Protein AF-A0A670HQX4-F1 (afdb_monomer)

Foldseek 3Di:
DDDPQDQAAEDPVVLVVLLCVVVDPDQAKKKWKWDQDPVRSYIDTDDIGTRDDPVNVVVPDDQQAKIWMWIFHWDQDPVRDTDTQIEIEIDDHPNYDLSRVSNCVSNVVVVCVSSVRVDHPYPPDPPDVCDQLVVVQVVVFVVLVVVLVVLVVVLVVCVVVVVVVLNVLSVVVNVVSVVQLVPAPDDPDRGRDDSVQCSPPVSVVVVVVVVVVVVVSVVVSVVVVVVVVVVVVVVD

pLDDT: mean 83.55, std 12.71, range [32.81, 95.88]

Structure (mmCIF, N/CA/C/O backbone):
data_AF-A0A670HQX4-F1
#
_entry.id   AF-A0A670HQX4-F1
#
loop_
_atom_site.group_PDB
_atom_site.id
_atom_site.type_symbol
_atom_site.label_atom_id
_atom_site.label_alt_id
_atom_site.label_comp_id
_atom_site.label_asym_id
_atom_site.label_entity_id
_atom_site.label_seq_id
_atom_site.pdbx_PDB_ins_code
_atom_site.Cartn_x
_atom_site.Cartn_y
_atom_site.Cartn_z
_atom_site.occupancy
_atom_site.B_iso_or_equiv
_atom_site.auth_seq_id
_atom_site.auth_comp_id
_atom_site.auth_asym_id
_atom_site.auth_atom_id
_atom_site.pdbx_PDB_model_num
ATOM 1 N N . MET A 1 1 ? 16.088 9.713 13.471 1.00 32.81 1 MET A N 1
ATOM 2 C CA . MET A 1 1 ? 16.025 8.329 13.974 1.00 32.81 1 MET A CA 1
ATOM 3 C C . MET A 1 1 ? 14.741 7.741 13.430 1.00 32.81 1 MET A C 1
ATOM 5 O O . MET A 1 1 ? 13.694 8.302 13.706 1.00 32.81 1 MET A O 1
ATOM 9 N N . SER A 1 2 ? 14.833 6.751 12.547 1.00 34.59 2 SER A N 1
ATOM 10 C CA . SER A 1 2 ? 13.678 6.056 11.975 1.00 34.59 2 SER A CA 1
ATOM 11 C C . SER A 1 2 ? 13.110 5.118 13.038 1.00 34.59 2 SER A C 1
ATOM 13 O O . SER A 1 2 ? 13.716 4.081 13.310 1.00 34.59 2 SER A O 1
ATOM 15 N N . GLU A 1 3 ? 12.008 5.508 13.680 1.00 46.81 3 GLU A N 1
ATOM 16 C CA . GLU A 1 3 ? 11.231 4.598 14.522 1.00 46.81 3 GLU A CA 1
ATOM 17 C C . GLU A 1 3 ? 10.805 3.412 13.650 1.00 46.81 3 GLU A C 1
ATOM 19 O O . GLU A 1 3 ? 10.132 3.570 12.631 1.00 46.81 3 GLU A O 1
ATOM 24 N N . SER A 1 4 ? 11.291 2.218 13.991 1.00 49.44 4 SER A N 1
ATOM 25 C CA . SER A 1 4 ? 10.875 0.982 13.339 1.00 49.44 4 SER A CA 1
ATOM 26 C C . SER A 1 4 ? 9.361 0.853 13.447 1.00 49.44 4 SER A C 1
ATOM 28 O O . SER A 1 4 ? 8.813 1.053 14.528 1.00 49.44 4 SER A O 1
ATOM 30 N N . LEU A 1 5 ? 8.695 0.491 12.353 1.00 58.06 5 LEU A N 1
ATOM 31 C CA . LEU A 1 5 ? 7.262 0.212 12.336 1.00 58.06 5 LEU A CA 1
ATOM 32 C C . LEU A 1 5 ? 6.932 -0.914 13.312 1.00 58.06 5 LEU A C 1
ATOM 34 O O . LEU A 1 5 ? 7.127 -2.089 13.002 1.00 58.06 5 LEU A O 1
ATOM 38 N N . VAL A 1 6 ? 6.442 -0.557 14.495 1.00 66.50 6 VAL A N 1
ATOM 39 C CA . VAL A 1 6 ? 6.000 -1.538 15.479 1.00 66.50 6 VAL A CA 1
ATOM 40 C C . VAL A 1 6 ? 4.520 -1.802 15.250 1.00 66.50 6 VAL A C 1
ATOM 42 O O . VAL A 1 6 ? 3.687 -0.902 15.338 1.00 66.50 6 VAL A O 1
ATOM 45 N N . VAL A 1 7 ? 4.202 -3.051 14.920 1.00 75.88 7 VAL A N 1
ATOM 46 C CA . VAL A 1 7 ? 2.826 -3.550 14.942 1.00 75.88 7 VAL A CA 1
ATOM 47 C C . VAL A 1 7 ? 2.389 -3.599 16.401 1.00 75.88 7 VAL A C 1
ATOM 49 O O . VAL A 1 7 ? 2.970 -4.342 17.190 1.00 75.88 7 VAL A O 1
ATOM 52 N N . CYS A 1 8 ? 1.378 -2.814 16.758 1.00 83.00 8 CYS A N 1
ATOM 53 C CA . CYS A 1 8 ? 0.907 -2.707 18.132 1.00 83.00 8 CYS A CA 1
ATOM 54 C C . CYS A 1 8 ? 0.087 -3.933 18.542 1.00 83.00 8 CYS A C 1
ATOM 56 O O . CYS A 1 8 ? -0.656 -4.506 17.740 1.00 83.00 8 CYS A O 1
ATOM 58 N N . ASP A 1 9 ? 0.218 -4.338 19.802 1.00 86.62 9 ASP A N 1
ATOM 59 C CA . ASP A 1 9 ? -0.640 -5.352 20.414 1.00 86.62 9 ASP A CA 1
ATOM 60 C C . ASP A 1 9 ? -2.011 -4.766 20.783 1.00 86.62 9 ASP A C 1
ATOM 62 O O . ASP A 1 9 ? -2.193 -3.552 20.825 1.00 86.62 9 ASP A O 1
ATOM 66 N N . VAL A 1 10 ? -3.009 -5.619 21.009 1.00 89.38 10 VAL A N 1
ATOM 67 C CA . VAL A 1 10 ? -4.346 -5.179 21.441 1.00 89.38 10 VAL A CA 1
ATOM 68 C C . VAL A 1 10 ? -4.424 -5.332 22.952 1.00 89.38 10 VAL A C 1
ATOM 70 O O . VAL A 1 10 ? -4.092 -6.398 23.466 1.00 89.38 10 VAL A O 1
ATOM 73 N N . ALA A 1 11 ? -4.848 -4.288 23.663 1.00 92.31 11 ALA A N 1
ATOM 74 C CA . ALA A 1 11 ? -4.988 -4.359 25.112 1.00 92.31 11 ALA A CA 1
ATOM 75 C C . ALA A 1 11 ? -6.077 -5.379 25.513 1.00 92.31 11 ALA A C 1
ATOM 77 O O . ALA A 1 11 ? -7.123 -5.471 24.867 1.00 92.31 11 ALA A O 1
ATOM 78 N N . GLU A 1 12 ? -5.827 -6.180 26.553 1.00 89.38 12 GLU A N 1
ATOM 79 C CA . GLU A 1 12 ? -6.719 -7.287 26.946 1.00 89.38 12 GLU A CA 1
ATOM 80 C C . GLU A 1 12 ? -8.121 -6.798 27.347 1.00 89.38 12 GLU A C 1
ATOM 82 O O . GLU A 1 12 ? -9.129 -7.408 26.986 1.00 89.38 12 GLU A O 1
ATOM 87 N N . ASP A 1 13 ? -8.197 -5.643 28.009 1.00 92.12 13 ASP A N 1
ATOM 88 C CA . ASP A 1 13 ? -9.441 -4.961 28.374 1.00 92.12 13 ASP A CA 1
ATOM 89 C C . ASP A 1 13 ? -10.276 -4.573 27.142 1.00 92.12 13 ASP A C 1
ATOM 91 O O . ASP A 1 13 ? -11.506 -4.709 27.136 1.00 92.12 13 ASP A O 1
ATOM 95 N N . LEU A 1 14 ? -9.612 -4.148 26.065 1.00 92.00 14 LEU A N 1
ATOM 96 C CA . LEU A 1 14 ? -10.254 -3.863 24.789 1.00 92.00 14 LEU A CA 1
ATOM 97 C C . LEU A 1 14 ? -10.777 -5.144 24.126 1.00 92.00 14 LEU A C 1
ATOM 99 O O . LEU A 1 14 ? -11.889 -5.139 23.596 1.00 92.00 14 LEU A O 1
ATOM 103 N N . VAL A 1 15 ? -10.035 -6.253 24.185 1.00 90.38 15 VAL A N 1
ATOM 104 C CA . VAL A 1 15 ? -10.490 -7.545 23.636 1.00 90.38 15 VAL A CA 1
ATOM 105 C C . VAL A 1 15 ? -11.755 -8.025 24.348 1.00 90.38 15 VAL A C 1
ATOM 107 O O . VAL A 1 15 ? -12.717 -8.439 23.694 1.00 90.38 15 VAL A O 1
ATOM 110 N N . GLU A 1 16 ? -11.806 -7.919 25.678 1.00 90.62 16 GLU A N 1
ATOM 111 C CA . GLU A 1 16 ? -13.006 -8.260 26.444 1.00 90.62 16 GLU A CA 1
ATOM 112 C C . GLU A 1 16 ? -14.211 -7.399 26.052 1.00 90.62 16 GLU A C 1
ATOM 114 O O . GLU A 1 16 ? -15.323 -7.919 25.897 1.00 90.62 16 GLU A O 1
ATOM 119 N N . LYS A 1 17 ? -14.003 -6.091 25.855 1.00 90.94 17 LYS A N 1
ATOM 120 C CA . LYS A 1 17 ? -15.052 -5.175 25.392 1.00 90.94 17 LYS A CA 1
ATOM 121 C C . LYS A 1 17 ? -15.527 -5.501 23.982 1.00 90.94 17 LYS A C 1
ATOM 123 O O . LYS A 1 17 ? -16.731 -5.601 23.772 1.00 90.94 17 LYS A O 1
ATOM 128 N N . LEU A 1 18 ? -14.619 -5.744 23.039 1.00 89.88 18 LEU A N 1
ATOM 129 C CA . LEU A 1 18 ? -14.965 -6.128 21.666 1.00 89.88 18 LEU A CA 1
ATOM 130 C C . LEU A 1 18 ? -15.735 -7.451 21.628 1.00 89.88 18 LEU A C 1
ATOM 132 O O . LEU A 1 18 ? -16.706 -7.587 20.881 1.00 89.88 18 LEU A O 1
ATOM 136 N N . ARG A 1 19 ? -15.372 -8.407 22.491 1.00 89.00 19 ARG A N 1
ATOM 137 C CA . ARG A 1 19 ? -16.114 -9.661 22.642 1.00 89.00 19 ARG A CA 1
ATOM 138 C C . ARG A 1 19 ? -17.523 -9.422 23.185 1.00 89.00 19 ARG A C 1
ATOM 140 O O . ARG A 1 19 ? -18.473 -9.976 22.638 1.00 89.00 19 ARG A O 1
ATOM 147 N N . LYS A 1 20 ? -17.685 -8.585 24.217 1.00 90.31 20 LYS A N 1
ATOM 148 C CA . LYS A 1 20 ? -19.011 -8.196 24.738 1.00 90.31 20 LYS A CA 1
ATOM 149 C C . LYS A 1 20 ? -19.840 -7.483 23.669 1.00 90.31 20 LYS A C 1
ATOM 151 O O . LYS A 1 20 ? -20.998 -7.832 23.473 1.00 90.31 20 LYS A O 1
ATOM 156 N N . PHE A 1 21 ? -19.223 -6.568 22.926 1.00 89.62 21 PHE A N 1
ATOM 157 C CA . PHE A 1 21 ? -19.853 -5.824 21.841 1.00 89.62 21 PHE A CA 1
ATOM 158 C C . PHE A 1 21 ? -20.317 -6.729 20.697 1.00 89.62 21 PHE A C 1
ATOM 160 O O . PHE A 1 21 ? -21.387 -6.526 20.129 1.00 89.62 21 PHE A O 1
ATOM 167 N N . ARG A 1 22 ? -19.556 -7.787 20.393 1.00 85.38 22 ARG A N 1
ATOM 168 C CA . ARG A 1 22 ? -19.934 -8.768 19.373 1.00 85.38 22 ARG A CA 1
ATOM 169 C C . ARG A 1 22 ? -21.191 -9.562 19.734 1.00 85.38 22 ARG A C 1
ATOM 171 O O . ARG A 1 22 ? -21.965 -9.910 18.847 1.00 85.38 22 ARG A O 1
ATOM 178 N N . PHE A 1 23 ? -21.381 -9.859 21.018 1.00 86.00 23 PHE A N 1
ATOM 179 C CA . PHE A 1 23 ? -22.523 -10.626 21.535 1.00 86.00 23 PHE A CA 1
ATOM 180 C C . PHE A 1 23 ? -23.585 -9.747 22.211 1.00 86.00 23 PHE A C 1
ATOM 182 O O . PHE A 1 23 ? -24.415 -10.244 22.978 1.00 86.00 23 PHE A O 1
ATOM 189 N N . ARG A 1 24 ? -23.548 -8.445 21.922 1.00 84.81 24 ARG A N 1
ATOM 190 C CA . ARG A 1 24 ? -24.485 -7.433 22.402 1.00 84.81 24 ARG A CA 1
ATOM 191 C C . ARG A 1 24 ? -25.926 -7.805 22.023 1.00 84.81 24 ARG A C 1
ATOM 193 O O . ARG A 1 24 ? -26.167 -8.320 20.931 1.00 84.81 24 ARG A O 1
ATOM 200 N N . LYS A 1 25 ? -26.878 -7.577 22.933 1.00 85.69 25 LYS A N 1
ATOM 201 C CA . LYS A 1 25 ? -28.312 -7.912 22.751 1.00 85.69 25 LYS A CA 1
ATOM 202 C C . LYS A 1 25 ? -29.177 -6.683 22.482 1.00 85.69 25 LYS A C 1
ATOM 204 O O . LYS A 1 25 ? -30.344 -6.805 22.116 1.00 85.69 25 LYS A O 1
ATOM 209 N N . GLU A 1 26 ? -28.611 -5.515 22.713 1.00 88.00 26 GLU A N 1
ATOM 210 C CA . GLU A 1 26 ? -29.220 -4.215 22.561 1.00 88.00 26 GLU A CA 1
ATOM 211 C C . GLU A 1 26 ? -29.511 -3.931 21.081 1.00 88.00 26 GLU A C 1
ATOM 213 O O . GLU A 1 26 ? -28.726 -4.246 20.188 1.00 88.00 26 GLU A O 1
ATOM 218 N N . THR A 1 27 ? -30.669 -3.324 20.825 1.00 86.69 27 THR A N 1
ATOM 219 C CA . THR A 1 27 ? -31.236 -3.148 19.478 1.00 86.69 27 THR A CA 1
ATOM 220 C C . THR A 1 27 ? -30.981 -1.769 18.866 1.00 86.69 27 THR A C 1
ATOM 222 O O . THR A 1 27 ? -31.553 -1.445 17.820 1.00 86.69 27 THR A O 1
ATOM 225 N N . ASN A 1 28 ? -30.189 -0.931 19.531 1.00 90.38 28 ASN A N 1
ATOM 226 C CA . ASN A 1 28 ? -29.749 0.377 19.050 1.00 90.38 28 ASN A CA 1
ATOM 227 C C . ASN A 1 28 ? -28.409 0.262 18.313 1.00 90.38 28 ASN A C 1
ATOM 229 O O . ASN A 1 28 ? -27.638 -0.675 18.531 1.00 90.38 28 ASN A O 1
ATOM 233 N N . ASN A 1 29 ? -28.126 1.247 17.463 1.00 89.88 29 ASN A N 1
ATOM 234 C CA . ASN A 1 29 ? -26.801 1.395 16.874 1.00 89.88 29 ASN A CA 1
ATOM 235 C C . ASN A 1 29 ? -25.777 1.643 17.984 1.00 89.88 29 ASN A C 1
ATOM 237 O O . ASN A 1 29 ? -26.124 2.208 19.019 1.00 89.88 29 ASN A O 1
ATOM 241 N N . ALA A 1 30 ? -24.533 1.235 17.792 1.00 92.00 30 ALA A N 1
ATOM 242 C CA . ALA A 1 30 ? -23.462 1.547 18.726 1.00 92.00 30 ALA A CA 1
ATOM 243 C C . ALA A 1 30 ? -22.117 1.562 18.007 1.00 92.00 30 ALA A C 1
ATOM 245 O O . ALA A 1 30 ? -21.947 0.890 16.988 1.00 92.00 30 ALA A O 1
ATOM 246 N N . ALA A 1 31 ? -21.161 2.309 18.547 1.00 91.81 31 ALA A N 1
ATOM 247 C CA . ALA A 1 31 ? -19.815 2.414 18.008 1.00 91.81 31 ALA A CA 1
ATOM 248 C C . ALA A 1 31 ? -18.780 2.252 19.122 1.00 91.81 31 ALA A C 1
ATOM 250 O O . ALA A 1 31 ? -18.906 2.852 20.185 1.00 91.81 31 ALA A O 1
ATOM 251 N N . ILE A 1 32 ? -17.730 1.484 18.855 1.00 93.38 32 ILE A N 1
ATOM 252 C CA . ILE A 1 32 ? -16.512 1.464 19.664 1.00 93.38 32 ILE A CA 1
ATOM 253 C C . ILE A 1 32 ? -15.408 2.117 18.844 1.00 93.38 32 ILE A C 1
ATOM 255 O O . ILE A 1 32 ? -15.051 1.602 17.784 1.00 93.38 32 ILE A O 1
ATOM 259 N N . ILE A 1 33 ? -14.866 3.226 19.338 1.00 93.25 33 ILE A N 1
ATOM 260 C CA . ILE A 1 33 ? -13.734 3.937 18.748 1.00 93.25 33 ILE A CA 1
ATOM 261 C C . ILE A 1 33 ? -12.472 3.539 19.510 1.00 93.25 33 ILE A C 1
ATOM 263 O O . ILE A 1 33 ? -12.414 3.569 20.738 1.00 93.25 33 ILE A O 1
ATOM 267 N N . MET A 1 34 ? -11.441 3.160 18.768 1.00 94.19 34 MET A N 1
ATOM 268 C CA . MET A 1 34 ? -10.157 2.723 19.297 1.00 94.19 34 MET A CA 1
ATOM 269 C C . MET A 1 34 ? -9.036 3.572 18.711 1.00 94.19 34 MET A C 1
ATOM 271 O O . MET A 1 34 ? -9.047 3.950 17.531 1.00 94.19 34 MET A O 1
ATOM 275 N N . LYS A 1 35 ? -8.026 3.812 19.541 1.00 93.50 35 LYS A N 1
ATOM 276 C CA . LYS A 1 35 ? -6.795 4.506 19.169 1.00 93.50 35 LYS A CA 1
ATOM 277 C C . LYS A 1 35 ? -5.583 3.666 19.537 1.00 93.50 35 LYS A C 1
ATOM 279 O O . LYS A 1 35 ? -5.640 2.809 20.410 1.00 93.50 35 LYS A O 1
ATOM 284 N N . ILE A 1 36 ? -4.469 3.943 18.882 1.00 91.88 36 ILE A N 1
ATOM 285 C CA . ILE A 1 36 ? -3.169 3.411 19.275 1.00 91.88 36 ILE A CA 1
ATOM 286 C C . ILE A 1 36 ? -2.517 4.396 20.239 1.00 91.88 36 ILE A C 1
ATOM 288 O O . ILE A 1 36 ? -2.297 5.559 19.889 1.00 91.88 36 ILE A O 1
ATOM 292 N N . ASP A 1 37 ? -2.203 3.913 21.437 1.00 90.06 37 ASP A N 1
ATOM 293 C CA . ASP A 1 37 ? -1.349 4.608 22.391 1.00 90.06 37 ASP A CA 1
ATOM 294 C C . ASP A 1 37 ? 0.114 4.406 21.966 1.00 90.06 37 ASP A C 1
ATOM 296 O O . ASP A 1 37 ? 0.626 3.283 21.976 1.00 90.06 37 ASP A O 1
ATOM 300 N N . LYS A 1 38 ? 0.771 5.492 21.539 1.00 83.50 38 LYS A N 1
ATOM 301 C CA . LYS A 1 38 ? 2.154 5.456 21.041 1.00 83.50 38 LYS A CA 1
ATOM 302 C C . LYS A 1 38 ? 3.145 5.025 22.120 1.00 83.50 38 LYS A C 1
ATOM 304 O O . LYS A 1 38 ? 4.088 4.308 21.803 1.00 83.50 38 LYS A O 1
ATOM 309 N N . ASP A 1 39 ? 2.919 5.433 23.367 1.00 85.75 39 ASP A N 1
ATOM 310 C CA . ASP A 1 39 ? 3.867 5.199 24.458 1.00 85.75 39 ASP A CA 1
ATOM 311 C C . ASP A 1 39 ? 3.838 3.735 24.906 1.00 85.75 39 ASP A C 1
ATOM 313 O O . ASP A 1 39 ? 4.864 3.154 25.253 1.00 85.75 39 ASP A O 1
ATOM 317 N N . LYS A 1 40 ? 2.650 3.120 24.867 1.00 86.31 40 LYS A N 1
ATOM 318 C CA . LYS A 1 40 ? 2.446 1.716 25.251 1.00 86.31 40 LYS A CA 1
ATOM 319 C C . LYS A 1 40 ? 2.527 0.742 24.082 1.00 86.31 40 LYS A C 1
ATOM 321 O O . LYS A 1 40 ? 2.574 -0.459 24.319 1.00 86.31 40 LYS A O 1
ATOM 326 N N . GLN A 1 41 ? 2.502 1.240 22.844 1.00 86.25 41 GLN A N 1
ATOM 327 C CA . GLN A 1 41 ? 2.402 0.434 21.623 1.00 86.25 41 GLN A CA 1
ATOM 328 C C . GLN A 1 41 ? 1.223 -0.555 21.664 1.00 86.25 41 GLN A C 1
ATOM 330 O O . GLN A 1 41 ? 1.319 -1.686 21.183 1.00 86.25 41 GLN A O 1
ATOM 335 N N . LEU A 1 42 ? 0.099 -0.112 22.238 1.00 91.19 42 LEU A N 1
ATOM 336 C CA . LEU A 1 42 ? -1.122 -0.897 22.394 1.00 91.19 42 LEU A CA 1
ATOM 337 C C . LEU A 1 42 ? -2.316 -0.189 21.753 1.00 91.19 42 LEU A C 1
ATOM 339 O O . LEU A 1 42 ? -2.461 1.033 21.846 1.00 91.19 42 LEU A O 1
ATOM 343 N N . VAL A 1 43 ? -3.201 -0.967 21.134 1.00 92.38 43 VAL A N 1
ATOM 344 C CA . VAL A 1 43 ? -4.537 -0.510 20.754 1.00 92.38 43 VAL A CA 1
ATOM 345 C C . VAL A 1 43 ? -5.384 -0.450 22.020 1.00 92.38 43 VAL A C 1
ATOM 347 O O . VAL A 1 43 ? -5.588 -1.467 22.683 1.00 92.38 43 VAL A O 1
ATOM 350 N N . VAL A 1 44 ? -5.871 0.744 22.339 1.00 93.81 44 VAL A N 1
ATOM 351 C CA . VAL A 1 44 ? -6.695 1.036 23.512 1.00 93.81 44 VAL A CA 1
ATOM 352 C C . VAL A 1 44 ? -8.058 1.569 23.082 1.00 93.81 44 VAL A C 1
ATOM 354 O O . VAL A 1 44 ? -8.224 2.117 21.986 1.00 93.81 44 VAL A O 1
ATOM 357 N N . LEU A 1 45 ? -9.043 1.418 23.962 1.00 94.06 45 LEU A N 1
ATOM 358 C CA . LEU A 1 45 ? -10.331 2.079 23.804 1.00 94.06 45 LEU A CA 1
ATOM 359 C C . LEU A 1 45 ? -10.142 3.601 23.876 1.00 94.06 45 LEU A C 1
ATOM 361 O O . LEU A 1 45 ? -9.476 4.097 24.785 1.00 94.06 45 LEU A O 1
ATOM 365 N N . ASP A 1 46 ? -10.729 4.326 22.927 1.00 93.25 46 ASP A N 1
ATOM 366 C CA . ASP A 1 46 ? -10.837 5.785 22.990 1.00 93.25 46 ASP A CA 1
ATOM 367 C C . ASP A 1 46 ? -12.208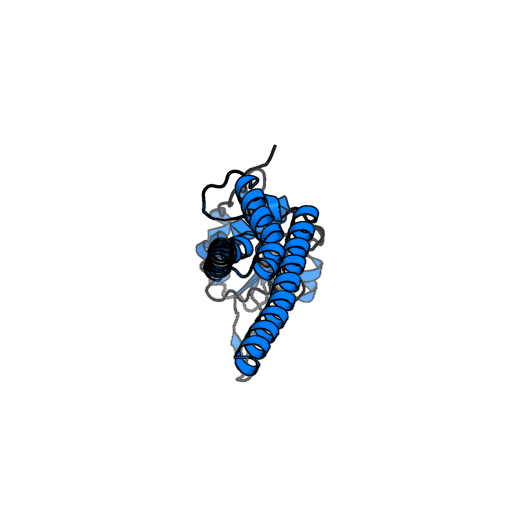 6.153 23.561 1.00 93.25 46 ASP A C 1
ATOM 369 O O . ASP A 1 46 ? -12.303 6.679 24.667 1.00 93.25 46 ASP A O 1
ATOM 373 N N . GLU A 1 47 ? -13.269 5.774 22.845 1.00 92.38 47 GLU A N 1
ATOM 374 C CA . GLU A 1 47 ? -14.647 6.150 23.156 1.00 92.38 47 GLU A CA 1
ATOM 375 C C . GLU A 1 47 ? -15.624 5.020 22.817 1.00 92.38 47 GLU A C 1
ATOM 377 O O . GLU A 1 47 ? -15.379 4.188 21.939 1.00 92.38 47 GLU A O 1
ATOM 382 N N . GLU A 1 48 ? -16.749 4.989 23.523 1.00 92.62 48 GLU A N 1
ATOM 383 C CA . GLU A 1 48 ? -17.828 4.025 23.333 1.00 92.62 48 GLU A CA 1
ATOM 384 C C . GLU A 1 48 ? -19.148 4.795 23.279 1.00 92.62 48 GLU A C 1
ATOM 386 O O . GLU A 1 48 ? -19.491 5.515 24.215 1.00 92.62 48 GLU A O 1
ATOM 391 N N . HIS A 1 49 ? -19.863 4.654 22.166 1.00 90.38 49 HIS A N 1
ATOM 392 C CA . HIS A 1 49 ? -21.076 5.407 21.864 1.00 90.38 49 HIS A CA 1
ATOM 393 C C . HIS A 1 49 ? -22.267 4.460 21.724 1.00 90.38 49 HIS A C 1
ATOM 395 O O . HIS A 1 49 ? -22.210 3.480 20.976 1.00 90.38 49 HIS A O 1
ATOM 401 N N . GLU A 1 50 ? -23.375 4.779 22.394 1.00 90.69 50 GLU A N 1
ATOM 402 C CA . GLU A 1 50 ? -24.642 4.055 22.279 1.00 90.69 50 GLU A CA 1
ATOM 403 C C . GLU A 1 50 ? -25.710 4.920 21.605 1.00 90.69 50 GLU A C 1
ATOM 405 O O . GLU A 1 50 ? -25.940 6.061 21.983 1.00 90.69 50 GLU A O 1
ATOM 410 N N . GLY A 1 51 ? -26.410 4.362 20.621 1.00 87.94 51 GLY A N 1
ATOM 411 C CA . GLY A 1 51 ? -27.483 5.039 19.891 1.00 87.94 51 GLY A CA 1
ATOM 412 C C . GLY A 1 51 ? -27.030 6.003 18.793 1.00 87.94 51 GLY A C 1
ATOM 413 O O . GLY A 1 51 ? -27.884 6.694 18.251 1.00 87.94 51 GLY A O 1
ATOM 414 N N . ILE A 1 52 ? -25.743 6.031 18.436 1.00 87.31 52 ILE A N 1
ATOM 415 C CA . ILE A 1 52 ? -25.194 7.001 17.477 1.00 87.31 52 ILE A CA 1
ATOM 416 C C . ILE A 1 52 ? -25.562 6.677 16.020 1.00 87.31 52 ILE A C 1
ATOM 418 O O . ILE A 1 52 ? -25.469 5.525 15.562 1.00 87.31 52 ILE A O 1
ATOM 422 N N . SER A 1 53 ? -25.985 7.694 15.273 1.00 86.62 53 SER A N 1
ATOM 423 C CA . SER A 1 53 ? -26.201 7.591 13.828 1.00 86.62 53 SER A CA 1
ATOM 424 C C . SER A 1 53 ? -24.872 7.629 13.047 1.00 86.62 53 SER A C 1
ATOM 426 O O . SER A 1 53 ? -23.857 8.081 13.575 1.00 86.62 53 SER A O 1
ATOM 428 N N . PRO A 1 54 ? -24.830 7.155 11.787 1.00 81.44 54 PRO A N 1
ATOM 429 C CA . PRO A 1 54 ? -23.610 7.210 10.977 1.00 81.44 54 PRO A CA 1
ATOM 430 C C . PRO A 1 54 ? -23.093 8.635 10.728 1.00 81.44 54 PRO A C 1
ATOM 432 O O . PRO A 1 54 ? -21.884 8.830 10.619 1.00 81.44 54 PRO A O 1
ATOM 435 N N . ASP A 1 55 ? -23.997 9.614 10.634 1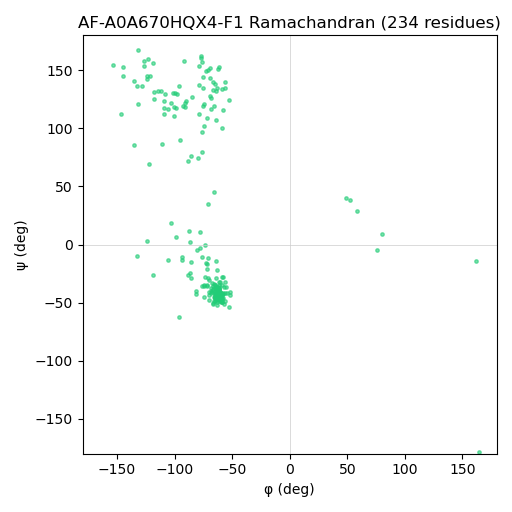.00 81.94 55 ASP A N 1
ATOM 436 C CA . ASP A 1 55 ? -23.647 11.016 10.394 1.00 81.94 55 ASP A CA 1
ATOM 437 C C . ASP A 1 55 ? -23.051 11.658 11.652 1.00 81.94 55 ASP A C 1
ATOM 439 O O . ASP A 1 55 ? -21.982 12.254 11.580 1.00 81.94 55 ASP A O 1
ATOM 443 N N . GLU A 1 56 ? -23.662 11.437 12.820 1.00 87.06 56 GLU A N 1
ATOM 444 C CA . GLU A 1 56 ? -23.103 11.882 14.107 1.00 87.06 56 GLU A CA 1
ATOM 445 C C . GLU A 1 56 ? -21.746 11.222 14.380 1.00 87.06 56 GLU A C 1
ATOM 447 O O . GLU A 1 56 ? -20.800 11.886 14.789 1.00 87.06 56 GLU A O 1
ATOM 452 N N . LEU A 1 57 ? -21.609 9.925 14.074 1.00 87.00 57 LEU A N 1
ATOM 453 C CA . LEU A 1 57 ? -20.339 9.214 14.220 1.00 87.00 57 LEU A CA 1
ATOM 454 C C . LEU A 1 57 ? -19.231 9.848 13.376 1.00 87.00 57 LEU A C 1
ATOM 456 O O . LEU A 1 57 ? -18.074 9.840 13.779 1.00 87.00 57 LEU A O 1
ATOM 460 N N . LYS A 1 58 ? -19.558 10.382 12.198 1.00 84.25 58 LYS A N 1
ATOM 461 C CA . LYS A 1 58 ? -18.581 11.059 11.347 1.00 84.25 58 LYS A CA 1
ATOM 462 C C . LYS A 1 58 ? -18.106 12.375 11.964 1.00 84.25 58 LYS A C 1
ATOM 464 O O . LYS A 1 58 ? -16.925 12.686 11.826 1.00 84.25 58 LYS A O 1
ATOM 469 N N . ASP A 1 59 ? -18.996 13.110 12.621 1.00 85.81 59 ASP A N 1
ATOM 470 C CA . ASP A 1 59 ? -18.680 14.396 13.249 1.00 85.81 59 ASP A CA 1
ATOM 471 C C . ASP A 1 59 ? -17.852 14.228 14.539 1.00 85.81 59 ASP A C 1
ATOM 473 O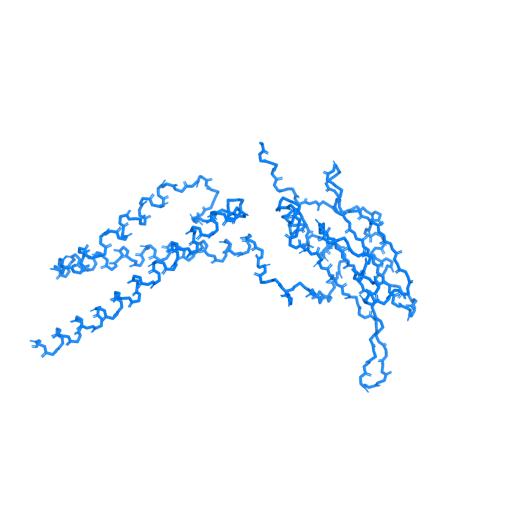 O . ASP A 1 59 ? -17.024 15.082 14.849 1.00 85.81 59 ASP A O 1
ATOM 477 N N . GLU A 1 60 ? -17.995 13.096 15.238 1.00 86.44 60 GLU A N 1
ATOM 478 C CA . GLU A 1 60 ? -17.153 12.722 16.390 1.00 86.44 60 GLU A CA 1
ATOM 479 C C . GLU A 1 60 ? -15.717 12.322 15.984 1.00 86.44 60 GLU A C 1
ATOM 481 O O . GLU A 1 60 ? -14.788 12.339 16.796 1.00 86.44 60 GLU A O 1
ATOM 486 N N . LEU A 1 61 ? -15.487 11.942 14.719 1.00 87.06 61 LEU A N 1
ATOM 487 C CA . LEU A 1 61 ? -14.182 11.441 14.289 1.00 87.06 61 LEU A CA 1
ATOM 488 C C . LEU A 1 61 ? -13.162 12.567 14.048 1.00 87.06 61 LEU A C 1
ATOM 490 O O . LEU A 1 61 ? -13.442 13.551 13.363 1.00 87.06 61 LEU A O 1
ATOM 494 N N . PRO A 1 62 ? -11.907 12.397 14.504 1.00 86.50 62 PRO A N 1
ATOM 495 C CA . PRO A 1 62 ? -10.878 13.410 14.317 1.00 86.50 62 PRO A CA 1
ATOM 496 C C . PRO A 1 62 ? -10.463 13.540 12.843 1.00 86.50 62 PRO A C 1
ATOM 498 O O . PRO A 1 62 ? -9.999 12.585 12.227 1.00 86.50 62 PRO A O 1
ATOM 501 N N . GLU A 1 63 ? -10.485 14.761 12.301 1.00 82.75 63 GLU A N 1
ATOM 502 C CA . GLU A 1 63 ? -10.126 15.038 10.895 1.00 82.75 63 GLU A CA 1
ATOM 503 C C . GLU A 1 63 ? -8.627 14.896 10.566 1.00 82.75 63 GLU A C 1
ATOM 505 O O . GLU A 1 63 ? -8.229 14.938 9.403 1.00 82.75 63 GLU A O 1
ATOM 510 N N . ARG A 1 64 ? -7.754 14.784 11.573 1.00 82.12 64 ARG A N 1
ATOM 511 C CA . ARG A 1 64 ? -6.287 14.769 11.387 1.00 82.12 64 ARG A CA 1
ATOM 512 C C . ARG A 1 64 ? -5.592 13.545 11.970 1.00 82.12 64 ARG A C 1
ATOM 514 O O . ARG A 1 64 ? -4.365 13.480 11.943 1.00 82.12 64 ARG A O 1
ATOM 521 N N . GLN A 1 65 ? -6.337 12.595 12.529 1.00 85.12 65 GLN A N 1
ATOM 522 C CA . GLN A 1 65 ? -5.756 11.415 13.164 1.00 85.12 65 GLN A CA 1
ATOM 523 C C . GLN A 1 65 ? -6.507 10.154 12.748 1.00 85.12 65 GLN A C 1
ATOM 525 O O . GLN A 1 65 ? -7.731 10.183 12.673 1.00 85.12 65 GLN A O 1
ATOM 530 N N . PRO A 1 66 ? -5.798 9.041 12.515 1.00 88.81 66 PRO A N 1
ATOM 531 C CA . PRO A 1 66 ? -6.451 7.779 12.229 1.00 88.81 66 PRO A CA 1
ATOM 532 C C . PRO A 1 66 ? -7.145 7.208 13.475 1.00 88.81 66 PRO A C 1
ATOM 534 O O . PRO A 1 66 ? -6.702 7.430 14.611 1.00 88.81 66 PRO A O 1
ATOM 537 N N . ARG A 1 67 ? -8.230 6.463 13.251 1.00 91.31 67 ARG A N 1
ATOM 538 C CA . ARG A 1 67 ? -9.003 5.737 14.270 1.00 91.31 67 ARG A CA 1
ATOM 539 C C . ARG A 1 67 ? -9.529 4.420 13.713 1.00 91.31 67 ARG A C 1
ATOM 541 O O . ARG A 1 67 ? -9.900 4.336 1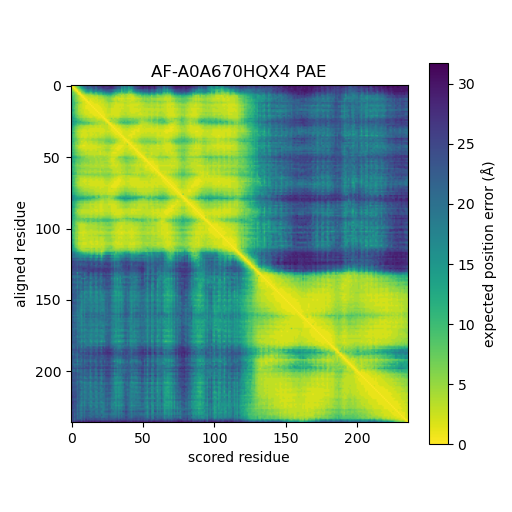2.542 1.00 91.31 67 ARG A O 1
ATOM 548 N N . PHE A 1 68 ? -9.584 3.399 14.562 1.00 91.19 68 PHE A N 1
ATOM 549 C CA . PHE A 1 68 ? -10.327 2.178 14.260 1.00 91.19 68 PHE A CA 1
ATOM 550 C C . PHE A 1 68 ? -11.698 2.267 14.901 1.00 91.19 68 PHE A C 1
ATOM 552 O O . PHE A 1 68 ? -11.807 2.662 16.058 1.00 91.19 68 PHE A O 1
ATOM 559 N N . ILE A 1 69 ? -12.732 1.873 14.174 1.00 90.19 69 ILE A N 1
ATOM 560 C CA . ILE A 1 69 ? -14.099 1.882 14.672 1.00 90.19 69 ILE A CA 1
ATOM 561 C C . ILE A 1 69 ? -14.717 0.510 14.438 1.00 90.19 69 ILE A C 1
ATOM 563 O O . ILE A 1 69 ? -14.581 -0.071 13.363 1.00 90.19 69 ILE A O 1
ATOM 567 N N . VAL A 1 70 ? -15.425 -0.006 15.436 1.00 90.00 70 VAL A N 1
ATOM 568 C CA . VAL A 1 70 ? -16.361 -1.117 15.258 1.00 90.00 70 VAL A CA 1
ATOM 569 C C . VAL A 1 70 ? -17.760 -0.556 15.421 1.00 90.00 70 VAL A C 1
ATOM 571 O O . VAL A 1 70 ? -18.133 -0.122 16.507 1.00 90.00 70 VAL A O 1
ATOM 574 N N . TYR A 1 71 ? -18.519 -0.540 14.331 1.00 88.81 71 TYR A N 1
ATOM 575 C CA . TYR A 1 71 ? -19.870 -0.000 14.292 1.00 88.81 71 TYR A CA 1
ATOM 576 C C . TYR A 1 71 ? -20.887 -1.129 14.143 1.00 88.81 71 TYR A C 1
ATOM 578 O O . TYR A 1 71 ? -20.815 -1.924 13.205 1.00 88.81 71 TYR A O 1
ATOM 586 N N . SER A 1 72 ? -21.830 -1.201 15.075 1.00 88.56 72 SER A N 1
ATOM 587 C CA . SER A 1 72 ? -23.016 -2.045 14.982 1.00 88.56 72 SER A CA 1
ATOM 588 C C . SER A 1 72 ? -24.179 -1.169 14.556 1.00 88.56 72 SER A C 1
ATOM 590 O O . SER A 1 72 ? -24.533 -0.228 15.268 1.00 88.56 72 SER A O 1
ATOM 592 N N . TYR A 1 73 ? -24.772 -1.465 13.404 1.00 86.69 73 TYR A N 1
ATOM 593 C CA . TYR A 1 73 ? -25.924 -0.720 12.910 1.00 86.69 73 TYR A CA 1
ATOM 594 C C . TYR A 1 73 ? -27.115 -1.636 12.703 1.00 86.69 73 TYR A C 1
ATOM 596 O O . TYR A 1 73 ? -26.981 -2.794 12.312 1.00 86.69 73 TYR A O 1
ATOM 604 N N . LYS A 1 74 ? -28.302 -1.099 12.960 1.00 88.50 74 LYS A N 1
ATOM 605 C CA . LYS A 1 74 ? -29.563 -1.767 12.682 1.00 88.50 74 LYS A CA 1
ATOM 606 C C . LYS A 1 74 ? -29.789 -1.795 11.173 1.00 88.50 74 LYS A C 1
ATOM 608 O O . LYS A 1 74 ? -30.094 -0.767 10.571 1.00 88.50 74 LYS A O 1
ATOM 613 N N . TYR A 1 75 ? -29.679 -2.971 10.569 1.00 84.94 75 TYR A N 1
ATOM 614 C CA . TYR A 1 75 ? -29.985 -3.182 9.162 1.00 84.94 75 TYR A CA 1
ATOM 615 C C . TYR A 1 75 ? -31.337 -3.866 9.010 1.00 84.94 75 TYR A C 1
ATOM 617 O O . TYR A 1 75 ? -31.563 -4.957 9.535 1.00 84.94 75 TYR A O 1
ATOM 625 N N . GLN A 1 76 ? -32.247 -3.225 8.286 1.00 86.56 76 GLN A N 1
ATOM 626 C CA . GLN A 1 76 ? -33.537 -3.804 7.949 1.00 86.56 76 GLN A CA 1
ATOM 627 C C . GLN A 1 76 ? -33.457 -4.372 6.533 1.00 86.56 76 GLN A C 1
ATOM 629 O O . GLN A 1 76 ? -33.189 -3.646 5.582 1.00 86.56 76 GLN A O 1
ATOM 634 N N . HIS A 1 77 ? -33.637 -5.684 6.417 1.00 84.44 77 HIS A N 1
ATOM 635 C CA . HIS A 1 77 ? -33.666 -6.384 5.141 1.00 84.44 77 HIS A CA 1
ATOM 636 C C . HIS A 1 77 ? -35.003 -6.159 4.431 1.00 84.44 77 HIS A C 1
ATOM 638 O O . HIS A 1 77 ? -36.030 -5.961 5.083 1.00 84.44 77 HIS A O 1
ATOM 644 N N . ASP A 1 78 ? -35.004 -6.321 3.110 1.00 86.06 78 ASP A N 1
ATOM 645 C CA . ASP A 1 78 ? -36.210 -6.214 2.277 1.00 86.06 78 ASP A CA 1
ATOM 646 C C . ASP A 1 78 ? -37.309 -7.223 2.680 1.00 86.06 78 ASP A C 1
ATOM 648 O O . ASP A 1 78 ? -38.494 -6.934 2.560 1.00 86.06 78 ASP A O 1
ATOM 652 N N . ASP A 1 79 ? -36.926 -8.378 3.245 1.00 87.81 79 ASP A N 1
ATOM 653 C CA . ASP A 1 79 ? -37.823 -9.414 3.805 1.00 87.81 79 ASP A CA 1
ATOM 654 C C . ASP A 1 79 ? -38.375 -9.054 5.210 1.00 87.81 79 ASP A C 1
ATOM 656 O O . ASP A 1 79 ? -38.884 -9.898 5.941 1.00 87.81 79 ASP A O 1
ATOM 660 N N . GLY A 1 80 ? -38.190 -7.814 5.675 1.00 87.38 80 GLY A N 1
ATOM 661 C CA . GLY A 1 80 ? -38.662 -7.336 6.982 1.00 87.38 80 GLY A CA 1
ATOM 662 C C . GLY A 1 80 ? -37.843 -7.804 8.194 1.00 87.38 80 GLY A C 1
ATOM 663 O O . GLY A 1 80 ? -38.087 -7.350 9.314 1.00 87.38 80 GLY A O 1
ATOM 664 N N . ARG A 1 81 ? -36.841 -8.671 8.001 1.00 87.81 81 ARG A N 1
ATOM 665 C CA . ARG A 1 81 ? -35.912 -9.094 9.064 1.00 87.81 81 ARG A CA 1
ATOM 666 C C . ARG A 1 81 ? -35.007 -7.938 9.470 1.00 87.81 81 ARG A C 1
ATOM 668 O O . ARG A 1 81 ? -34.535 -7.188 8.622 1.00 87.81 81 ARG A O 1
ATOM 675 N N . VAL A 1 82 ? -34.695 -7.844 10.757 1.00 87.75 82 VAL A N 1
ATOM 676 C CA . VAL A 1 82 ? -33.706 -6.894 11.276 1.00 87.75 82 VAL A CA 1
ATOM 677 C C . VAL A 1 82 ? -32.461 -7.664 11.689 1.00 87.75 82 VAL A C 1
ATOM 679 O O . VAL A 1 82 ? -32.552 -8.647 12.423 1.00 87.75 82 VAL A O 1
ATOM 682 N N . SER A 1 83 ? -31.302 -7.223 11.217 1.00 85.69 83 SER A N 1
ATOM 683 C CA . SER A 1 83 ? -30.001 -7.730 11.634 1.00 85.69 83 SER A CA 1
ATOM 684 C C . SER A 1 83 ? -29.132 -6.600 12.177 1.00 85.69 83 SER A C 1
ATOM 686 O O . SER A 1 83 ? -29.378 -5.423 11.923 1.00 85.69 83 SER A O 1
ATOM 688 N N . TYR A 1 84 ? -28.118 -6.976 12.951 1.00 86.62 84 TYR A N 1
ATOM 689 C CA . TYR A 1 84 ? -27.151 -6.056 13.546 1.00 86.62 84 TYR A CA 1
ATOM 690 C C . TYR A 1 84 ? -25.743 -6.444 13.091 1.00 86.62 84 TYR A C 1
ATOM 692 O O . TYR A 1 84 ? -24.983 -7.038 13.860 1.00 86.62 84 TYR A O 1
ATOM 700 N N . PRO A 1 85 ? -25.410 -6.247 11.802 1.00 85.06 85 PRO A N 1
ATOM 701 C CA . PRO A 1 85 ? -24.069 -6.522 11.317 1.00 85.06 85 PRO A CA 1
ATOM 702 C C . PRO A 1 85 ? -23.052 -5.600 11.998 1.00 85.06 85 PRO A C 1
ATOM 704 O O . PRO A 1 85 ? -23.233 -4.386 12.082 1.00 85.06 85 PRO A O 1
ATOM 707 N N . LEU A 1 86 ? -21.947 -6.197 12.434 1.00 84.31 86 LEU A N 1
ATOM 708 C CA . LEU A 1 86 ? -20.770 -5.475 12.900 1.00 84.31 86 LEU A CA 1
ATOM 709 C C . LEU A 1 86 ? -19.904 -5.126 11.698 1.00 84.31 86 LEU A C 1
ATOM 711 O O . LEU A 1 86 ? -19.549 -6.012 10.919 1.00 84.31 86 LEU A O 1
ATOM 715 N N . CYS A 1 87 ? -19.557 -3.853 11.568 1.00 82.81 87 CYS A N 1
ATOM 716 C CA . CYS A 1 87 ? -18.632 -3.362 10.559 1.00 82.81 87 CYS A CA 1
ATOM 717 C C . CYS A 1 87 ? -17.380 -2.831 11.232 1.00 82.81 87 CYS A C 1
ATOM 719 O O . CYS A 1 87 ? -17.449 -2.050 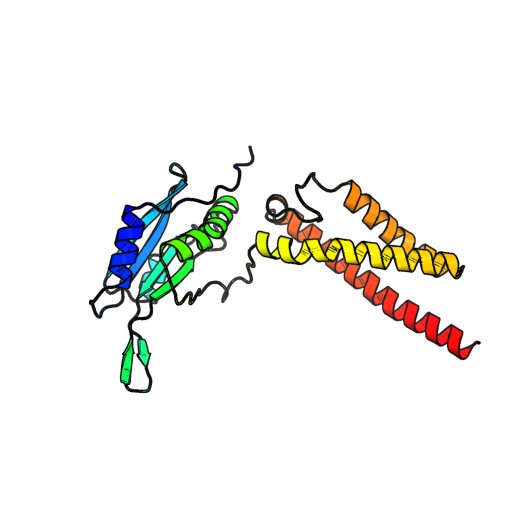12.179 1.00 82.81 87 CYS A O 1
ATOM 721 N N . PHE A 1 88 ? -16.234 -3.243 10.711 1.00 86.44 88 PHE A N 1
ATOM 722 C CA . PHE A 1 88 ? -14.963 -2.637 11.055 1.00 86.44 88 PHE A CA 1
ATOM 723 C C . PHE A 1 88 ? -14.682 -1.497 10.080 1.00 86.44 88 PHE A C 1
ATOM 725 O O . PHE A 1 88 ? -14.640 -1.720 8.874 1.00 86.44 88 PHE A O 1
ATOM 732 N N . ILE A 1 89 ? -14.476 -0.290 10.589 1.00 83.69 89 ILE A N 1
ATOM 733 C CA . ILE A 1 89 ? -14.181 0.901 9.797 1.00 83.69 89 ILE A CA 1
ATOM 734 C C . ILE A 1 89 ? -12.802 1.398 10.214 1.00 83.69 89 ILE A C 1
ATOM 736 O O . ILE A 1 89 ? -12.542 1.648 11.391 1.00 83.69 89 ILE A O 1
ATOM 740 N N . PHE A 1 90 ? -11.911 1.554 9.242 1.00 86.12 90 PHE A N 1
ATOM 741 C CA . PHE A 1 90 ? -10.641 2.235 9.443 1.00 86.12 90 PHE A CA 1
ATOM 742 C C . PHE A 1 90 ? -10.769 3.656 8.900 1.00 86.12 90 PHE A C 1
ATOM 744 O O . PHE A 1 90 ? -10.898 3.857 7.698 1.00 86.12 90 PHE A O 1
ATOM 751 N N . SER A 1 91 ? -10.775 4.644 9.794 1.00 84.88 91 SER A N 1
ATOM 752 C CA . SER A 1 91 ? -10.759 6.050 9.402 1.00 84.88 91 SER A CA 1
ATOM 753 C C . SER A 1 91 ? -9.313 6.528 9.355 1.00 84.88 91 SER A C 1
ATOM 755 O O . SER A 1 91 ? -8.623 6.493 10.375 1.00 84.88 91 SER A O 1
ATOM 757 N N . SER A 1 92 ? -8.848 6.969 8.184 1.00 81.75 92 SER A N 1
ATOM 758 C CA . SER A 1 92 ? -7.513 7.555 8.008 1.00 81.75 92 SER A CA 1
ATOM 759 C C . SER A 1 92 ? -7.572 8.819 7.149 1.00 81.75 92 SER A C 1
ATOM 761 O O . SER A 1 92 ? -7.382 8.754 5.933 1.00 81.75 92 SER A O 1
ATOM 763 N N . PRO A 1 93 ? -7.834 9.990 7.745 1.00 81.62 93 PRO A N 1
ATOM 764 C CA . PRO A 1 93 ? -7.928 11.227 6.985 1.00 81.62 93 PRO A CA 1
ATOM 765 C C . PRO A 1 93 ? -6.564 11.680 6.433 1.00 81.62 93 PRO A C 1
ATOM 767 O O . PRO A 1 93 ? -5.514 11.435 7.028 1.00 81.62 93 PRO A O 1
ATOM 770 N N . VAL A 1 94 ? -6.578 12.407 5.309 1.00 73.38 94 VAL A N 1
ATOM 771 C CA . VAL A 1 94 ? -5.376 12.826 4.549 1.00 73.38 94 VAL A CA 1
ATOM 772 C C . VAL A 1 94 ? -4.426 13.769 5.302 1.00 73.38 94 VAL A C 1
ATOM 774 O O . VAL A 1 94 ? -3.295 13.970 4.875 1.00 73.38 94 VAL A O 1
ATOM 777 N N . GLY A 1 95 ? -4.864 14.354 6.421 1.00 73.12 95 GLY A N 1
ATOM 778 C CA . GLY A 1 95 ? -4.055 15.256 7.249 1.00 73.12 95 GLY A CA 1
ATOM 779 C C . GLY A 1 95 ? -3.186 14.566 8.307 1.00 73.12 95 GLY A C 1
ATOM 780 O O . GLY A 1 95 ? -2.556 15.262 9.105 1.00 73.12 95 GLY A O 1
ATOM 781 N N . CYS A 1 96 ? -3.182 13.231 8.373 1.00 77.31 96 CYS A N 1
ATOM 782 C CA . CYS A 1 96 ? -2.431 12.493 9.386 1.00 77.31 96 CYS A CA 1
ATOM 783 C C . CYS A 1 96 ? -0.929 12.395 9.069 1.00 77.31 96 CYS A C 1
ATOM 785 O O . CYS A 1 96 ? -0.496 12.440 7.918 1.00 77.31 96 CYS A O 1
ATOM 787 N N . LYS A 1 97 ? -0.104 12.254 10.115 1.00 81.56 97 LYS A N 1
ATOM 788 C CA . LYS A 1 97 ? 1.334 12.012 9.940 1.00 81.56 97 LYS A CA 1
ATOM 789 C C . LYS A 1 97 ? 1.543 10.624 9.311 1.00 81.56 97 LYS A C 1
ATOM 791 O O . LYS A 1 97 ? 0.989 9.667 9.858 1.00 81.56 97 LYS A O 1
ATOM 796 N N . PRO A 1 98 ? 2.390 10.474 8.270 1.00 78.88 98 PRO A N 1
ATOM 797 C CA . PRO A 1 98 ? 2.621 9.183 7.613 1.00 78.88 98 PRO A CA 1
ATOM 798 C C . PRO A 1 98 ? 2.991 8.058 8.586 1.00 78.88 98 PRO A C 1
ATOM 800 O O . PRO A 1 98 ? 2.447 6.966 8.509 1.00 78.88 98 PRO A O 1
ATOM 803 N N . GLU A 1 99 ? 3.831 8.350 9.579 1.00 79.31 99 GLU A N 1
ATOM 804 C CA . GLU A 1 99 ? 4.221 7.405 10.633 1.00 79.31 99 GLU A CA 1
ATOM 805 C C . GLU A 1 99 ? 3.021 6.860 11.434 1.00 79.31 99 GLU A C 1
ATOM 807 O O . GLU A 1 99 ? 2.937 5.663 11.702 1.00 79.31 99 GLU A O 1
ATOM 812 N N . GLN A 1 100 ? 2.045 7.711 11.776 1.00 81.56 100 GLN A N 1
ATOM 813 C CA . GLN A 1 100 ? 0.820 7.257 12.443 1.00 81.56 100 GLN A CA 1
ATOM 814 C C . GLN A 1 100 ? -0.034 6.413 11.502 1.00 81.56 100 GLN A C 1
ATOM 816 O O . GLN A 1 100 ? -0.545 5.378 11.914 1.00 81.56 100 GLN A O 1
ATOM 821 N N . GLN A 1 101 ? -0.164 6.819 10.240 1.00 80.88 101 GLN A N 1
ATOM 822 C CA . GLN A 1 101 ? -0.923 6.057 9.253 1.00 80.88 101 GLN A CA 1
ATOM 823 C C . GLN A 1 101 ? -0.359 4.642 9.079 1.00 80.88 101 GLN A C 1
ATOM 825 O O . GLN A 1 101 ? -1.120 3.677 9.071 1.00 80.88 101 GLN A O 1
ATOM 830 N N . MET A 1 102 ? 0.968 4.508 9.029 1.00 81.19 102 MET A N 1
ATOM 831 C CA . MET A 1 102 ? 1.652 3.215 8.961 1.00 81.19 102 MET A CA 1
ATOM 832 C C . MET A 1 102 ? 1.389 2.349 10.184 1.00 81.19 102 MET A C 1
ATOM 834 O O . MET A 1 102 ? 1.086 1.168 10.043 1.00 81.19 102 MET A O 1
ATOM 838 N N . MET A 1 103 ? 1.500 2.930 11.381 1.00 82.94 103 MET A N 1
ATOM 839 C CA . MET A 1 103 ? 1.297 2.212 12.638 1.00 82.94 103 MET A CA 1
ATOM 840 C C . MET A 1 103 ? -0.127 1.643 12.730 1.00 82.94 103 MET A C 1
ATOM 842 O O . MET A 1 103 ? -0.314 0.487 13.114 1.00 82.94 103 MET A O 1
ATOM 846 N N . TYR A 1 104 ? -1.132 2.415 12.303 1.00 87.50 104 TYR A N 1
ATOM 847 C CA . TYR A 1 104 ? -2.513 1.937 12.222 1.00 87.50 104 TYR A CA 1
ATOM 848 C C . TYR A 1 104 ? -2.689 0.905 11.097 1.00 87.50 104 TYR A C 1
ATOM 850 O O . TYR A 1 104 ? -3.218 -0.177 11.339 1.00 87.50 104 TYR A O 1
ATOM 858 N N . ALA A 1 105 ? -2.187 1.159 9.889 1.00 82.25 105 ALA A N 1
ATOM 859 C CA . ALA A 1 105 ? -2.295 0.202 8.787 1.00 82.25 105 ALA A CA 1
ATOM 860 C C . ALA A 1 105 ? -1.660 -1.162 9.128 1.00 82.25 105 ALA A C 1
ATOM 862 O O . ALA A 1 105 ? -2.273 -2.203 8.888 1.00 82.25 105 ALA A O 1
ATOM 863 N N . GLY A 1 106 ? -0.480 -1.167 9.758 1.00 82.88 106 GLY A N 1
ATOM 864 C CA . GLY A 1 106 ? 0.212 -2.383 10.193 1.00 82.88 106 GLY A CA 1
ATOM 865 C C . GLY A 1 106 ? -0.503 -3.128 11.325 1.00 82.88 106 GLY A C 1
ATOM 866 O O . GLY A 1 106 ? -0.494 -4.357 11.355 1.00 82.88 106 GLY A O 1
ATOM 867 N N . SER A 1 107 ? -1.177 -2.405 12.224 1.00 87.06 107 SER A N 1
ATOM 868 C CA . SER A 1 107 ? -1.900 -2.994 13.365 1.00 87.06 107 SER A CA 1
ATOM 869 C C . SER A 1 107 ? -3.330 -3.438 13.023 1.00 87.06 107 SER A C 1
ATOM 871 O O . SER A 1 107 ? -3.920 -4.226 13.764 1.00 87.06 107 SER A O 1
ATOM 873 N N . LYS A 1 108 ? -3.883 -2.992 11.882 1.00 85.25 108 LYS A N 1
ATOM 874 C CA . LYS A 1 108 ? -5.251 -3.298 11.422 1.00 85.25 108 LYS A CA 1
ATOM 875 C C . LYS A 1 108 ? -5.536 -4.800 11.401 1.00 85.25 108 LYS A C 1
ATOM 877 O O . LYS A 1 108 ? -6.502 -5.259 12.004 1.00 85.25 108 LYS A O 1
ATOM 882 N N . ASN A 1 109 ? -4.683 -5.568 10.723 1.00 82.69 109 ASN A N 1
ATOM 883 C CA . ASN A 1 109 ? -4.903 -7.004 10.530 1.00 82.69 109 ASN A CA 1
ATOM 884 C C . ASN A 1 109 ? -4.872 -7.767 11.857 1.00 82.69 109 ASN A C 1
ATOM 886 O O . ASN A 1 109 ? -5.689 -8.660 12.070 1.00 82.69 109 ASN A O 1
ATOM 890 N N . LYS A 1 110 ? -3.975 -7.374 12.767 1.00 85.00 110 LYS A N 1
ATOM 891 C CA . LYS A 1 110 ? -3.870 -7.965 14.103 1.00 85.00 110 LYS A CA 1
ATOM 892 C C . LYS A 1 110 ? -5.125 -7.691 14.927 1.00 85.00 110 LYS A C 1
ATOM 894 O O . LYS A 1 110 ? -5.697 -8.622 15.476 1.00 85.00 110 LYS A O 1
ATOM 899 N N . LEU A 1 111 ? -5.613 -6.449 14.933 1.00 86.75 111 LEU A N 1
ATOM 900 C CA . LEU A 1 111 ? -6.852 -6.083 15.624 1.00 86.75 111 LEU A CA 1
ATOM 901 C C . LEU A 1 111 ? -8.059 -6.871 15.102 1.00 86.75 111 LEU A C 1
ATOM 903 O O . LEU A 1 111 ? -8.831 -7.413 15.887 1.00 86.75 111 LEU A O 1
ATOM 907 N N . VAL A 1 112 ? -8.201 -6.967 13.781 1.00 84.00 112 VAL A N 1
ATOM 908 C CA . VAL A 1 112 ? -9.297 -7.701 13.138 1.00 84.00 112 VAL A CA 1
ATOM 909 C C . VAL A 1 112 ? -9.259 -9.195 13.475 1.00 84.00 112 VAL A C 1
ATOM 911 O O . VAL A 1 112 ? -10.308 -9.782 13.744 1.00 84.00 112 VAL A O 1
ATOM 914 N N . GLN A 1 113 ? -8.065 -9.798 13.493 1.00 83.12 113 GLN A N 1
ATOM 915 C CA . GLN A 1 113 ? -7.874 -11.197 13.880 1.00 83.12 113 GLN A CA 1
ATOM 916 C C . GLN A 1 113 ? -8.212 -11.425 15.356 1.00 83.12 113 GLN A C 1
ATOM 918 O O . GLN A 1 113 ? -8.998 -12.318 15.661 1.00 83.12 113 GLN A O 1
ATOM 923 N N . THR A 1 114 ? -7.690 -10.593 16.260 1.00 83.75 114 THR A N 1
ATOM 924 C CA . THR A 1 114 ? -7.939 -10.707 17.706 1.00 83.75 114 THR A CA 1
ATOM 925 C C . THR A 1 114 ? -9.409 -10.478 18.062 1.00 83.75 114 THR A C 1
ATOM 927 O O . THR A 1 114 ? -9.945 -11.133 18.951 1.00 83.75 114 THR A O 1
ATOM 930 N N . ALA A 1 115 ? -10.085 -9.566 17.361 1.00 77.88 115 ALA A N 1
ATOM 931 C CA . ALA A 1 115 ? -11.498 -9.268 17.579 1.00 77.88 115 ALA A CA 1
ATOM 932 C C . ALA A 1 115 ? -12.453 -10.273 16.902 1.00 77.88 115 ALA A C 1
ATOM 934 O O . ALA A 1 115 ? -13.670 -10.170 17.076 1.00 77.88 115 ALA A O 1
ATOM 935 N N . GLU A 1 116 ? -11.926 -11.231 16.126 1.00 79.56 116 GLU A N 1
ATOM 936 C CA . GLU A 1 116 ? -12.693 -12.229 15.367 1.00 79.56 116 GLU A CA 1
ATOM 937 C C . GLU A 1 116 ? -13.844 -11.614 14.538 1.00 79.56 116 GLU A C 1
ATOM 939 O O . GLU A 1 116 ? -14.965 -12.140 14.462 1.00 79.56 116 GLU A O 1
ATOM 944 N N . LEU A 1 117 ? -13.591 -10.459 13.920 1.00 71.69 117 LEU A N 1
ATOM 945 C CA . LEU A 1 117 ? -14.591 -9.751 13.123 1.00 71.69 117 LEU A CA 1
ATOM 946 C C . LEU A 1 117 ? -14.756 -10.463 11.771 1.00 71.69 117 LEU A C 1
ATOM 948 O O . LEU A 1 117 ? -13.983 -10.273 10.841 1.00 71.69 117 LEU A O 1
ATOM 952 N N . THR A 1 118 ? -15.774 -11.322 11.676 1.00 56.22 118 THR A N 1
ATOM 953 C CA . THR A 1 118 ? -16.034 -12.200 10.512 1.00 56.22 118 THR A CA 1
ATOM 954 C C . THR A 1 118 ? -16.520 -11.468 9.261 1.00 56.22 118 THR A C 1
ATOM 956 O O . THR A 1 118 ? -16.269 -11.926 8.148 1.00 56.22 118 THR A O 1
ATOM 959 N N . LYS A 1 119 ? -17.213 -10.336 9.420 1.00 53.84 119 LYS A N 1
ATOM 960 C CA . LYS A 1 119 ? -17.626 -9.463 8.315 1.00 53.84 119 LYS A CA 1
ATOM 961 C C . LYS A 1 119 ? -16.849 -8.160 8.383 1.00 53.84 119 LYS A C 1
ATOM 963 O O . LYS A 1 119 ? -17.300 -7.167 8.944 1.00 53.84 119 LYS A O 1
ATOM 968 N N . ILE A 1 120 ? -15.671 -8.169 7.777 1.00 52.34 120 ILE A N 1
ATOM 969 C CA . ILE A 1 120 ? -14.924 -6.948 7.496 1.00 52.34 120 ILE A CA 1
ATOM 970 C C . ILE A 1 120 ? -15.611 -6.289 6.296 1.00 52.34 120 ILE A C 1
ATOM 972 O O . ILE A 1 120 ? -15.176 -6.435 5.159 1.00 52.34 120 ILE A O 1
ATOM 976 N N . ILE A 1 121 ? -16.721 -5.585 6.524 1.00 52.16 121 ILE A N 1
ATOM 977 C CA . ILE A 1 121 ? -17.133 -4.540 5.582 1.00 52.16 121 ILE A CA 1
ATOM 978 C C . ILE A 1 121 ? -16.264 -3.340 5.933 1.00 52.16 121 ILE A C 1
ATOM 980 O O . ILE A 1 121 ? -16.690 -2.421 6.629 1.00 52.16 121 ILE A O 1
ATOM 984 N N . ALA A 1 122 ? -14.993 -3.424 5.544 1.00 48.00 122 ALA A N 1
ATOM 985 C CA . ALA A 1 122 ? -14.117 -2.278 5.590 1.00 48.00 122 ALA A CA 1
ATOM 986 C C . ALA A 1 122 ? -14.697 -1.258 4.612 1.00 48.00 122 ALA A C 1
ATOM 988 O O . ALA A 1 122 ? -14.595 -1.427 3.402 1.00 48.00 122 ALA A O 1
ATOM 989 N N . PHE A 1 123 ? -15.288 -0.180 5.127 1.00 47.25 123 PHE A N 1
ATOM 990 C CA . PHE A 1 123 ? -15.496 1.059 4.364 1.00 47.25 123 PHE A CA 1
ATOM 991 C C . PHE A 1 123 ? -14.155 1.784 4.120 1.00 47.25 123 PHE A C 1
ATOM 993 O O . PHE A 1 123 ? -14.063 3.007 4.133 1.00 47.25 123 PHE A O 1
ATOM 1000 N N . ASP A 1 124 ? -13.096 1.006 3.936 1.00 47.91 124 ASP A N 1
ATOM 1001 C CA . ASP A 1 124 ? -11.744 1.422 3.622 1.00 47.91 124 ASP A CA 1
ATOM 1002 C C . ASP A 1 124 ? -11.685 1.312 2.096 1.00 47.91 124 ASP A C 1
ATOM 1004 O O . ASP A 1 124 ? -11.530 0.201 1.612 1.00 47.91 124 ASP A O 1
ATOM 1008 N N . GLU A 1 125 ? -12.022 2.394 1.366 1.00 45.12 125 GLU A N 1
ATOM 1009 C CA . GLU A 1 125 ? -11.545 2.689 -0.014 1.00 45.12 125 GLU A CA 1
ATOM 1010 C C . GLU A 1 125 ? -12.377 3.729 -0.800 1.00 45.12 125 GLU A C 1
ATOM 1012 O O . GLU A 1 125 ? -11.886 4.266 -1.789 1.00 45.12 125 GLU A O 1
ATOM 1017 N N . LEU A 1 126 ? -13.595 4.120 -0.398 1.00 41.88 126 LEU A N 1
ATOM 1018 C CA . LEU A 1 126 ? -14.454 4.933 -1.294 1.00 41.88 126 LEU A CA 1
ATOM 1019 C C . LEU A 1 126 ? -14.055 6.416 -1.489 1.00 41.88 126 LEU A C 1
ATOM 1021 O O . LEU A 1 126 ? -14.716 7.121 -2.252 1.00 41.88 126 LEU A O 1
ATOM 1025 N N . LYS A 1 127 ? -12.980 6.915 -0.859 1.00 40.75 127 LYS A N 1
ATOM 1026 C CA . LYS A 1 127 ? -12.444 8.268 -1.143 1.00 40.75 127 LYS A CA 1
ATOM 1027 C C . LYS A 1 127 ? -10.935 8.365 -1.345 1.00 40.75 127 LYS A C 1
ATOM 1029 O O . LYS A 1 127 ? -10.462 9.407 -1.792 1.00 40.75 127 LYS A O 1
ATOM 1034 N N . THR A 1 128 ? -10.184 7.309 -1.073 1.00 44.59 128 THR A N 1
ATOM 1035 C CA . THR A 1 128 ? -8.730 7.306 -1.223 1.00 44.59 128 THR A CA 1
ATOM 1036 C C . THR A 1 128 ? -8.313 5.912 -1.647 1.00 44.59 128 THR A C 1
ATOM 1038 O O . THR A 1 128 ? -8.426 4.984 -0.854 1.00 44.59 128 THR A O 1
ATOM 1041 N N . ASP A 1 129 ? -7.822 5.787 -2.880 1.00 48.22 129 ASP A N 1
ATOM 1042 C CA . ASP A 1 129 ? -7.162 4.611 -3.477 1.00 48.22 129 ASP A CA 1
ATOM 1043 C C . ASP A 1 129 ? -5.819 4.310 -2.769 1.00 48.22 129 ASP A C 1
ATOM 1045 O O . ASP A 1 129 ? -4.761 4.160 -3.378 1.00 48.22 129 ASP A O 1
ATOM 1049 N N . TYR A 1 130 ? -5.824 4.338 -1.434 1.00 48.00 130 TYR A N 1
ATOM 1050 C CA . TYR A 1 130 ? -4.656 4.132 -0.597 1.00 48.00 130 TYR A CA 1
ATOM 1051 C C . TYR A 1 130 ? -4.4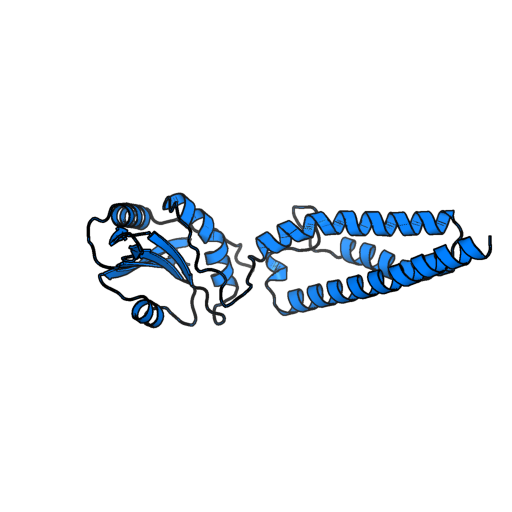89 2.631 -0.384 1.00 48.00 130 TYR A C 1
ATOM 1053 O O . TYR A 1 130 ? -4.802 2.086 0.674 1.00 48.00 130 TYR A O 1
ATOM 1061 N N . LYS A 1 131 ? -3.988 1.942 -1.412 1.00 54.25 131 LYS A N 1
ATOM 1062 C CA . LYS A 1 131 ? -3.427 0.606 -1.211 1.00 54.25 131 LYS A CA 1
ATOM 1063 C C . LYS A 1 131 ? -2.289 0.719 -0.207 1.00 54.25 131 LYS A C 1
ATOM 1065 O O . LYS A 1 131 ? -1.445 1.607 -0.308 1.00 54.25 131 LYS A O 1
ATOM 1070 N N . ASN A 1 132 ? -2.270 -0.187 0.765 1.00 65.62 132 ASN A N 1
ATOM 1071 C CA . ASN A 1 132 ? -1.194 -0.257 1.741 1.00 65.62 132 ASN A CA 1
ATOM 1072 C C . ASN A 1 132 ? 0.158 -0.328 0.997 1.00 65.62 132 ASN A C 1
ATOM 1074 O O . ASN A 1 132 ? 0.346 -1.227 0.170 1.00 65.62 132 ASN A O 1
ATOM 1078 N N . PRO A 1 133 ? 1.105 0.586 1.266 1.00 67.88 133 PRO A N 1
ATOM 1079 C CA . PRO A 1 133 ? 2.389 0.628 0.569 1.00 67.88 133 PRO A CA 1
ATOM 1080 C C . PRO A 1 133 ? 3.172 -0.681 0.712 1.00 67.88 133 PRO A C 1
ATOM 1082 O O . PRO A 1 133 ? 3.903 -1.053 -0.203 1.00 67.88 133 PRO A O 1
ATOM 1085 N N . ILE A 1 134 ? 2.974 -1.423 1.807 1.00 71.12 134 ILE A N 1
ATOM 1086 C CA . ILE A 1 134 ? 3.562 -2.754 2.004 1.00 71.12 134 ILE A CA 1
ATOM 1087 C C . ILE A 1 134 ? 3.002 -3.746 0.979 1.00 71.12 134 ILE A C 1
ATOM 1089 O O . ILE A 1 134 ? 3.767 -4.432 0.303 1.00 71.12 134 ILE A O 1
ATOM 1093 N N . ASP A 1 135 ? 1.681 -3.783 0.809 1.00 73.62 135 ASP A N 1
ATOM 1094 C CA . ASP A 1 135 ? 1.016 -4.691 -0.132 1.00 73.62 135 ASP A CA 1
ATOM 1095 C C . ASP A 1 135 ? 1.362 -4.330 -1.583 1.00 73.62 135 ASP A C 1
ATOM 1097 O O . ASP A 1 135 ? 1.582 -5.208 -2.423 1.00 73.62 135 ASP A O 1
ATOM 1101 N N . GLN A 1 136 ? 1.513 -3.035 -1.868 1.00 73.81 136 GLN A N 1
ATOM 1102 C CA . GLN A 1 136 ? 1.978 -2.552 -3.163 1.00 73.81 136 GLN A CA 1
ATOM 1103 C C . GLN A 1 136 ? 3.428 -2.973 -3.443 1.00 73.81 136 GLN A C 1
ATOM 1105 O O . GLN A 1 136 ? 3.714 -3.478 -4.528 1.00 73.81 136 GLN A O 1
ATOM 1110 N N . CYS A 1 137 ? 4.337 -2.849 -2.470 1.00 80.56 137 CYS A N 1
ATOM 1111 C CA . CYS A 1 137 ? 5.715 -3.330 -2.611 1.00 80.56 137 CYS A CA 1
ATOM 1112 C C . CYS A 1 137 ? 5.770 -4.852 -2.788 1.00 80.56 137 CYS A C 1
ATOM 1114 O O . CYS A 1 137 ? 6.492 -5.337 -3.657 1.00 80.56 137 CYS A O 1
ATOM 1116 N N . ASN A 1 138 ? 4.978 -5.602 -2.019 1.00 81.75 138 ASN A N 1
ATOM 1117 C CA . ASN A 1 138 ? 4.899 -7.062 -2.108 1.00 81.75 138 ASN A CA 1
ATOM 1118 C C . ASN A 1 138 ? 4.346 -7.542 -3.455 1.00 81.75 138 ASN A C 1
ATOM 1120 O O . ASN A 1 138 ? 4.725 -8.611 -3.923 1.00 81.75 138 ASN A O 1
ATOM 1124 N N . THR A 1 139 ? 3.495 -6.742 -4.099 1.00 82.69 139 THR A N 1
ATOM 1125 C CA . THR A 1 139 ? 2.967 -7.036 -5.438 1.00 82.69 139 THR A CA 1
ATOM 1126 C C . THR A 1 139 ? 3.958 -6.654 -6.542 1.00 82.69 139 THR A C 1
ATOM 1128 O O . THR A 1 139 ? 4.106 -7.385 -7.518 1.00 82.69 139 THR A O 1
ATOM 1131 N N . LEU A 1 140 ? 4.656 -5.521 -6.404 1.00 83.94 140 LEU A N 1
ATOM 1132 C CA . LEU A 1 140 ? 5.549 -4.992 -7.441 1.00 83.94 140 LEU A CA 1
ATOM 1133 C C . LEU A 1 140 ? 6.935 -5.647 -7.442 1.00 83.94 140 LEU A C 1
ATOM 1135 O O . LEU A 1 140 ? 7.456 -5.961 -8.509 1.00 83.94 140 LEU A O 1
ATOM 1139 N N . ASN A 1 141 ? 7.548 -5.872 -6.276 1.00 88.00 141 ASN A N 1
ATOM 1140 C CA . ASN A 1 141 ? 8.919 -6.391 -6.174 1.00 88.00 141 ASN A CA 1
ATOM 1141 C C . ASN A 1 141 ? 9.153 -7.725 -6.898 1.00 88.00 141 ASN A C 1
ATOM 1143 O O . ASN A 1 141 ? 10.179 -7.841 -7.577 1.00 88.00 141 ASN A O 1
ATOM 1147 N N . PRO A 1 142 ? 8.233 -8.707 -6.829 1.00 88.94 142 PRO A N 1
ATOM 1148 C CA . PRO A 1 142 ? 8.383 -9.956 -7.567 1.00 88.94 142 PRO A CA 1
ATOM 1149 C C . PRO A 1 142 ? 8.378 -9.777 -9.088 1.00 88.94 142 PRO A C 1
ATOM 1151 O O . PRO A 1 142 ? 8.898 -10.643 -9.782 1.00 88.94 142 PRO A O 1
ATOM 1154 N N . LEU A 1 143 ? 7.812 -8.682 -9.611 1.00 89.19 143 LEU A N 1
ATOM 1155 C CA . LEU A 1 143 ? 7.698 -8.412 -11.050 1.00 89.19 143 LEU A CA 1
ATOM 1156 C C . LEU A 1 143 ? 8.924 -7.687 -11.627 1.00 89.19 143 LEU A C 1
ATOM 1158 O O . LEU A 1 143 ? 9.239 -7.870 -12.802 1.00 89.19 143 LEU A O 1
ATOM 1162 N N . VAL A 1 144 ? 9.656 -6.928 -10.803 1.00 89.31 144 VAL A N 1
ATOM 1163 C CA . VAL A 1 144 ? 10.836 -6.153 -11.241 1.00 89.31 144 VAL A CA 1
ATOM 1164 C C . VAL A 1 144 ? 11.950 -7.059 -11.776 1.00 89.31 144 VAL A C 1
ATOM 1166 O O . VAL A 1 144 ? 12.580 -6.758 -12.787 1.00 89.31 144 VAL A O 1
ATOM 1169 N N . LEU A 1 145 ? 12.212 -8.184 -11.104 1.00 88.19 145 LEU A N 1
ATOM 1170 C CA . LEU A 1 145 ? 13.263 -9.116 -11.524 1.00 88.19 145 LEU A CA 1
ATOM 1171 C C . LEU A 1 145 ? 12.948 -9.791 -12.872 1.00 88.19 145 LEU A C 1
ATOM 1173 O O . LEU A 1 145 ? 13.804 -9.736 -13.756 1.00 88.19 145 LEU A O 1
ATOM 1177 N N . PRO A 1 146 ? 11.753 -10.383 -13.077 1.00 92.94 146 PRO A N 1
ATOM 1178 C CA . PRO A 1 146 ? 11.322 -10.867 -14.384 1.00 92.94 146 PRO A CA 1
ATOM 1179 C C . PRO A 1 146 ? 11.441 -9.820 -15.492 1.00 92.94 146 PRO A C 1
ATOM 1181 O O . PRO A 1 146 ? 11.948 -10.145 -16.561 1.00 92.94 146 PRO A O 1
ATOM 1184 N N . GLU A 1 147 ? 11.042 -8.568 -15.242 1.00 92.56 147 GLU A N 1
ATOM 1185 C CA . GLU A 1 147 ? 11.170 -7.479 -16.219 1.00 92.56 147 GLU A CA 1
ATOM 1186 C C . GLU A 1 147 ? 12.628 -7.297 -16.673 1.00 92.56 147 GLU A C 1
ATOM 1188 O O . GLU A 1 147 ? 12.923 -7.316 -17.870 1.00 92.56 147 GLU A O 1
ATOM 1193 N N . TYR A 1 148 ? 13.560 -7.175 -15.722 1.00 92.81 148 TYR A N 1
ATOM 1194 C CA . TYR A 1 148 ? 14.975 -6.945 -16.027 1.00 92.81 148 TYR A CA 1
ATOM 1195 C C . TYR A 1 148 ? 15.610 -8.144 -16.733 1.00 92.81 148 TYR A C 1
ATOM 1197 O O . TYR A 1 148 ? 16.404 -7.961 -17.657 1.00 92.81 148 TYR A O 1
ATOM 1205 N N . LEU A 1 149 ? 15.237 -9.363 -16.335 1.00 93.25 149 LEU A N 1
ATOM 1206 C CA . LEU A 1 149 ? 15.710 -10.593 -16.966 1.00 93.25 149 LEU A CA 1
ATOM 1207 C C . LEU A 1 149 ? 15.217 -10.719 -18.411 1.00 93.25 149 LEU A C 1
ATOM 1209 O O . LEU A 1 149 ? 16.017 -11.019 -19.295 1.00 93.25 149 LEU A O 1
ATOM 1213 N N . ILE A 1 150 ? 13.933 -10.449 -18.669 1.00 94.81 150 ILE A N 1
ATOM 1214 C CA . ILE A 1 150 ? 13.359 -10.492 -20.022 1.00 94.81 150 ILE A CA 1
ATOM 1215 C C . ILE A 1 150 ? 14.011 -9.425 -20.911 1.00 94.81 150 ILE A C 1
ATOM 1217 O O . ILE A 1 150 ? 14.383 -9.711 -22.048 1.00 94.81 150 ILE A O 1
ATOM 1221 N N . HIS A 1 151 ? 14.211 -8.209 -20.396 1.00 94.94 151 HIS A N 1
ATOM 1222 C CA . HIS A 1 151 ? 14.854 -7.143 -21.163 1.00 94.94 151 HIS A CA 1
ATOM 1223 C C . HIS A 1 151 ? 16.322 -7.459 -21.493 1.00 94.94 151 HIS A C 1
ATOM 1225 O O . HIS A 1 151 ? 16.761 -7.279 -22.632 1.00 94.94 151 HIS A O 1
ATOM 1231 N N . ALA A 1 152 ? 17.077 -7.989 -20.524 1.00 94.75 152 ALA A N 1
ATOM 1232 C CA . ALA A 1 152 ? 18.446 -8.447 -20.747 1.00 94.75 152 ALA A CA 1
ATOM 1233 C C . ALA A 1 152 ? 18.498 -9.589 -21.774 1.00 94.75 152 ALA A C 1
ATOM 1235 O O . ALA A 1 152 ? 19.355 -9.583 -22.658 1.00 94.75 152 ALA A O 1
ATOM 1236 N N . PHE A 1 153 ? 17.552 -10.529 -21.704 1.00 95.62 153 PHE A N 1
ATOM 1237 C CA . PHE A 1 153 ? 17.429 -11.618 -22.668 1.00 95.62 153 PHE A CA 1
ATOM 1238 C C . PHE A 1 153 ? 17.200 -11.103 -24.096 1.00 95.62 153 PHE A C 1
ATOM 1240 O O . PHE A 1 153 ? 17.910 -11.526 -25.009 1.00 95.62 153 PHE A O 1
ATOM 1247 N N .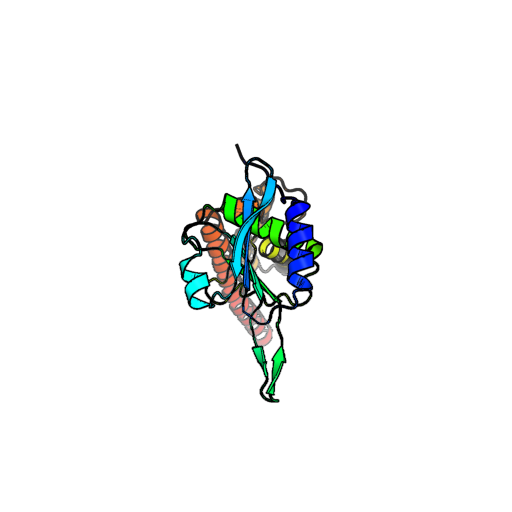 PHE A 1 154 ? 16.298 -10.135 -24.298 1.00 93.44 154 PHE A N 1
ATOM 1248 C CA . PHE A 1 154 ? 16.106 -9.521 -25.618 1.00 93.44 154 PHE A CA 1
ATOM 1249 C C . PHE A 1 154 ? 17.362 -8.813 -26.132 1.00 93.44 154 PHE A C 1
ATOM 1251 O O . PHE A 1 154 ? 17.692 -8.942 -27.309 1.00 93.44 154 PHE A O 1
ATOM 1258 N N . CYS A 1 155 ? 18.110 -8.124 -25.267 1.00 94.25 155 CYS A N 1
ATOM 1259 C CA . CYS A 1 155 ? 19.375 -7.504 -25.668 1.00 94.25 155 CYS A CA 1
ATOM 1260 C C . CYS A 1 155 ? 20.405 -8.550 -26.126 1.00 94.25 155 CYS A C 1
ATOM 1262 O O . CYS A 1 155 ? 21.076 -8.346 -27.136 1.00 94.25 155 CYS A O 1
ATOM 1264 N N . VAL A 1 156 ? 20.499 -9.692 -25.437 1.00 95.00 156 VAL A N 1
ATOM 1265 C CA . VAL A 1 156 ? 21.366 -10.808 -25.856 1.00 95.00 156 VAL A CA 1
ATOM 1266 C C . VAL A 1 156 ? 20.905 -11.387 -27.195 1.00 95.00 156 VAL A C 1
ATOM 1268 O O . VAL A 1 156 ? 21.736 -11.624 -28.068 1.00 95.00 156 VAL A O 1
ATOM 1271 N N . MET A 1 157 ? 19.596 -11.556 -27.403 1.00 93.56 157 MET A N 1
ATOM 1272 C CA . MET A 1 157 ? 19.065 -12.005 -28.694 1.00 93.56 157 MET A CA 1
ATOM 1273 C C . MET A 1 157 ? 19.421 -11.044 -29.836 1.00 93.56 157 MET A C 1
ATOM 1275 O O . MET A 1 157 ? 19.881 -11.502 -30.879 1.00 93.56 157 MET A O 1
ATOM 1279 N N . PHE A 1 158 ? 19.268 -9.728 -29.647 1.00 93.38 158 PHE A N 1
ATOM 1280 C CA . PHE A 1 158 ? 19.641 -8.736 -30.665 1.00 93.38 158 PHE A CA 1
ATOM 1281 C C . PHE A 1 158 ? 21.145 -8.714 -30.943 1.00 93.38 158 PHE A C 1
ATOM 1283 O O . PHE A 1 158 ? 21.552 -8.551 -32.093 1.00 93.38 158 PHE A O 1
ATOM 1290 N N . LEU A 1 159 ? 21.972 -8.936 -29.917 1.00 93.94 159 LEU A N 1
ATOM 1291 C CA . LEU A 1 159 ? 23.413 -9.098 -30.084 1.00 93.94 159 LEU A CA 1
ATOM 1292 C C . LEU A 1 159 ? 23.739 -10.327 -30.950 1.00 93.94 159 LEU A C 1
ATOM 1294 O O . LEU A 1 159 ? 24.532 -10.218 -31.883 1.00 93.94 159 LEU A O 1
ATOM 1298 N N . CYS A 1 160 ? 23.102 -11.475 -30.692 1.00 94.12 160 CYS A N 1
ATOM 1299 C CA . CYS A 1 160 ? 23.273 -12.691 -31.495 1.00 94.12 160 CYS A CA 1
ATOM 1300 C C . CYS A 1 160 ? 22.754 -12.536 -32.932 1.00 94.12 160 CYS A C 1
ATOM 1302 O O . CYS A 1 160 ? 23.335 -13.107 -33.851 1.00 94.12 160 CYS A O 1
ATOM 1304 N N . ALA A 1 161 ? 21.688 -11.757 -33.130 1.00 90.25 161 ALA A N 1
ATOM 1305 C CA . ALA A 1 161 ? 21.133 -11.437 -34.443 1.00 90.25 161 ALA A CA 1
ATOM 1306 C C . ALA A 1 161 ? 21.936 -10.361 -35.200 1.00 90.25 161 ALA A C 1
ATOM 1308 O O . ALA A 1 161 ? 21.615 -10.055 -36.343 1.00 90.25 161 ALA A O 1
ATOM 1309 N N . THR A 1 162 ? 22.985 -9.790 -34.592 1.00 91.69 162 THR A N 1
ATOM 1310 C CA . THR A 1 162 ? 23.801 -8.696 -35.154 1.00 91.69 162 THR A CA 1
ATOM 1311 C C . THR A 1 162 ? 23.004 -7.426 -35.500 1.00 91.69 162 THR A C 1
ATOM 1313 O O . THR A 1 162 ? 23.396 -6.638 -36.358 1.00 91.69 162 THR A O 1
ATOM 1316 N N . GLU A 1 163 ? 21.906 -7.185 -34.779 1.00 91.44 163 GLU A N 1
ATOM 1317 C CA . GLU A 1 163 ? 21.007 -6.037 -34.952 1.00 91.44 163 GLU A CA 1
ATOM 1318 C C . GLU A 1 163 ? 21.473 -4.832 -34.117 1.00 91.44 163 GLU A C 1
ATOM 1320 O O . GLU A 1 163 ? 20.893 -4.468 -33.088 1.00 91.44 163 GLU A O 1
ATOM 1325 N N . TRP A 1 164 ? 22.572 -4.211 -34.552 1.00 90.81 164 TRP A N 1
ATOM 1326 C CA . TRP A 1 164 ? 23.287 -3.182 -33.785 1.00 90.81 164 TRP A CA 1
ATOM 1327 C C . TRP A 1 164 ? 22.461 -1.933 -33.467 1.00 90.81 164 TRP A C 1
ATOM 1329 O O . TRP A 1 164 ? 22.626 -1.359 -32.390 1.00 90.81 164 TRP A O 1
ATOM 1339 N N . LEU A 1 165 ? 21.573 -1.507 -34.373 1.00 91.25 165 LEU A N 1
ATOM 1340 C CA . LEU A 1 165 ? 20.737 -0.322 -34.161 1.00 91.25 165 LEU A CA 1
ATOM 1341 C C . LEU A 1 165 ? 19.746 -0.556 -33.015 1.00 91.25 165 LEU A C 1
ATOM 1343 O O . LEU A 1 165 ? 19.687 0.226 -32.066 1.00 91.25 165 LEU A O 1
ATOM 1347 N N . THR A 1 166 ? 19.013 -1.667 -33.079 1.00 92.19 166 THR A N 1
ATOM 1348 C CA . THR A 1 166 ? 18.035 -2.062 -32.062 1.00 92.19 166 THR A CA 1
ATOM 1349 C C . THR A 1 166 ? 18.705 -2.305 -30.717 1.00 92.19 166 THR A C 1
ATOM 1351 O O . THR A 1 166 ? 18.211 -1.852 -29.683 1.00 92.19 166 THR A O 1
ATOM 1354 N N . LEU A 1 167 ? 19.865 -2.967 -30.719 1.00 93.25 167 LEU A N 1
ATOM 1355 C CA . LEU A 1 167 ? 20.666 -3.142 -29.515 1.00 93.25 167 LEU A CA 1
ATOM 1356 C C . LEU A 1 167 ? 21.067 -1.782 -28.925 1.00 93.25 167 LEU A C 1
ATOM 1358 O O . LEU A 1 167 ? 20.824 -1.533 -27.747 1.00 93.25 167 LEU A O 1
ATOM 1362 N N . GLY A 1 168 ? 21.601 -0.874 -29.747 1.00 93.06 168 GLY A N 1
ATOM 1363 C CA . GLY A 1 168 ? 22.020 0.464 -29.329 1.00 93.06 168 GLY A CA 1
ATOM 1364 C C . GLY A 1 168 ? 20.905 1.286 -28.680 1.00 93.06 168 GLY A C 1
ATOM 1365 O O . GLY A 1 168 ? 21.164 1.983 -27.702 1.00 93.06 168 GLY A O 1
ATOM 1366 N N . LEU A 1 169 ? 19.661 1.161 -29.154 1.00 93.12 169 LEU A N 1
ATOM 1367 C CA . LEU A 1 169 ? 18.500 1.835 -28.558 1.00 93.12 169 LEU A CA 1
ATOM 1368 C C . LEU A 1 169 ? 18.103 1.269 -27.183 1.00 93.12 169 LEU A C 1
ATOM 1370 O O . LEU A 1 169 ? 17.617 2.016 -26.337 1.00 93.12 169 LEU A O 1
ATOM 1374 N N . ASN A 1 170 ? 18.327 -0.025 -26.938 1.00 93.88 170 ASN A N 1
ATOM 1375 C CA . ASN A 1 170 ? 18.015 -0.676 -25.659 1.00 93.88 170 ASN A CA 1
ATOM 1376 C C . ASN A 1 170 ? 19.140 -0.559 -24.621 1.00 93.88 170 ASN A C 1
ATOM 1378 O O . ASN A 1 170 ? 18.880 -0.599 -23.419 1.00 93.88 170 ASN A O 1
ATOM 1382 N N . MET A 1 171 ? 20.388 -0.377 -25.062 1.00 93.44 171 MET A N 1
ATOM 1383 C CA . MET A 1 171 ? 21.553 -0.293 -24.174 1.00 93.44 171 MET A CA 1
ATOM 1384 C C . MET A 1 171 ? 21.432 0.769 -23.063 1.00 93.44 171 MET A C 1
ATOM 1386 O O . MET A 1 171 ? 21.787 0.449 -21.927 1.00 93.44 171 MET A O 1
ATOM 1390 N N . PRO A 1 172 ? 20.914 1.994 -23.305 1.00 94.94 172 PRO A N 1
ATOM 1391 C CA . PRO A 1 172 ? 20.706 2.976 -22.242 1.00 94.94 172 PRO A CA 1
ATOM 1392 C C . PRO A 1 172 ? 19.760 2.484 -21.143 1.00 94.94 172 PRO A C 1
ATOM 1394 O O . PRO A 1 172 ? 20.043 2.680 -19.960 1.00 94.94 172 PRO A O 1
ATOM 1397 N N . LEU A 1 173 ? 18.662 1.814 -21.515 1.00 93.62 173 LEU A N 1
ATOM 1398 C CA . LEU A 1 173 ? 17.705 1.282 -20.546 1.00 93.62 173 LEU A CA 1
ATOM 1399 C C . LEU A 1 173 ? 18.298 0.095 -19.776 1.00 93.62 173 LEU A C 1
ATOM 1401 O O . LEU A 1 173 ? 18.162 0.025 -18.555 1.00 93.62 173 LEU A O 1
ATOM 1405 N N . LEU A 1 174 ? 19.024 -0.794 -20.459 1.00 94.12 174 LEU A N 1
ATOM 1406 C CA . LEU A 1 174 ? 19.715 -1.913 -19.821 1.00 94.12 174 LEU A CA 1
ATOM 1407 C C . LEU A 1 174 ? 20.769 -1.432 -18.810 1.00 94.12 174 LEU A C 1
ATOM 1409 O O . LEU A 1 174 ? 20.808 -1.913 -17.676 1.00 94.12 174 LEU A O 1
ATOM 1413 N N . ALA A 1 175 ? 21.589 -0.447 -19.188 1.00 94.56 175 ALA A N 1
ATOM 1414 C CA . ALA A 1 175 ? 22.563 0.169 -18.292 1.00 94.56 175 ALA A CA 1
ATOM 1415 C C . ALA A 1 175 ? 21.876 0.829 -17.087 1.00 94.56 175 ALA A C 1
ATOM 1417 O O . ALA A 1 175 ? 22.340 0.678 -15.954 1.00 94.56 175 ALA A O 1
ATOM 1418 N N . TYR A 1 176 ? 20.738 1.497 -17.312 1.00 94.19 176 TYR A N 1
ATOM 1419 C CA . TYR A 1 176 ? 19.928 2.064 -16.239 1.00 94.19 176 TYR A CA 1
ATOM 1420 C C . TYR A 1 176 ? 19.404 0.986 -15.283 1.00 94.19 176 TYR A C 1
ATOM 1422 O O . TYR A 1 176 ? 19.528 1.162 -14.076 1.00 94.19 176 TYR A O 1
ATOM 1430 N N . HIS A 1 177 ? 18.887 -0.148 -15.770 1.00 93.38 177 HIS A N 1
ATOM 1431 C CA . HIS A 1 177 ? 18.433 -1.248 -14.907 1.00 93.38 177 HIS A CA 1
ATOM 1432 C C . HIS A 1 177 ? 19.551 -1.803 -14.024 1.00 93.38 177 HIS A C 1
ATOM 1434 O O . HIS A 1 177 ? 19.338 -1.997 -12.825 1.00 93.38 177 HIS A O 1
ATOM 1440 N N . ILE A 1 178 ? 20.746 -2.002 -1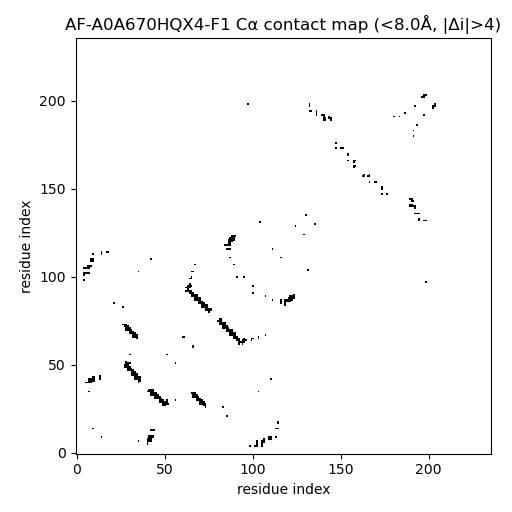4.588 1.00 92.38 178 ILE A N 1
ATOM 1441 C CA . ILE A 1 178 ? 21.919 -2.473 -13.839 1.00 92.38 178 ILE A CA 1
ATOM 1442 C C . ILE A 1 178 ? 22.302 -1.446 -12.770 1.00 92.38 178 ILE A C 1
ATOM 1444 O O . ILE A 1 178 ? 22.383 -1.786 -11.590 1.00 92.38 178 ILE A O 1
ATOM 1448 N N . TRP A 1 179 ? 22.473 -0.178 -13.156 1.00 93.50 179 TRP A N 1
ATOM 1449 C CA . TRP A 1 179 ? 22.820 0.895 -12.223 1.00 93.50 179 TRP A CA 1
ATOM 1450 C C . TRP A 1 179 ? 21.777 1.056 -11.113 1.00 93.50 179 TRP A C 1
ATOM 1452 O O . TRP A 1 179 ? 22.131 1.187 -9.941 1.00 93.50 179 TRP A O 1
ATOM 1462 N N . ARG A 1 180 ? 20.490 0.994 -11.465 1.00 91.00 180 ARG A N 1
ATOM 1463 C CA . ARG A 1 180 ? 19.360 1.124 -10.542 1.00 91.00 180 ARG A CA 1
ATOM 1464 C C . ARG A 1 180 ? 19.314 -0.026 -9.543 1.00 91.00 180 ARG A C 1
ATOM 1466 O O . ARG A 1 180 ? 19.070 0.213 -8.366 1.00 91.00 180 ARG A O 1
ATOM 1473 N N . TYR A 1 181 ? 19.580 -1.252 -9.993 1.00 88.75 181 TYR A N 1
ATOM 1474 C CA . TYR A 1 181 ? 19.621 -2.430 -9.128 1.00 88.75 181 TYR A CA 1
ATOM 1475 C C . TYR A 1 181 ? 20.861 -2.448 -8.223 1.00 88.75 181 TYR A C 1
ATOM 1477 O O . TYR A 1 181 ? 20.763 -2.855 -7.070 1.00 88.75 181 TYR A O 1
ATOM 1485 N N . MET A 1 182 ? 22.014 -1.973 -8.704 1.00 88.44 182 MET A N 1
ATOM 1486 C CA . MET A 1 182 ? 23.235 -1.848 -7.894 1.00 88.44 182 MET A CA 1
ATOM 1487 C C . MET A 1 182 ? 23.151 -0.716 -6.866 1.00 88.44 182 MET A C 1
ATOM 1489 O O . MET A 1 182 ? 23.671 -0.849 -5.764 1.00 88.44 182 MET A O 1
ATOM 1493 N N . SER A 1 183 ? 22.478 0.382 -7.215 1.00 86.81 183 SER A N 1
ATOM 1494 C CA . SER A 1 183 ? 22.307 1.560 -6.353 1.00 86.81 183 SER A CA 1
ATOM 1495 C C . SER A 1 183 ? 21.083 1.460 -5.435 1.00 86.81 183 SER A C 1
ATOM 1497 O O . SER A 1 183 ? 20.660 2.463 -4.858 1.00 86.81 183 SER A O 1
ATOM 1499 N N . ARG A 1 184 ? 20.466 0.275 -5.326 1.00 82.06 184 ARG A N 1
ATOM 1500 C CA . ARG A 1 184 ? 19.299 0.067 -4.465 1.00 82.06 184 ARG A CA 1
ATOM 1501 C C . ARG A 1 184 ? 19.713 0.060 -2.983 1.00 82.06 184 ARG A C 1
ATOM 1503 O O . ARG A 1 184 ? 20.815 -0.393 -2.667 1.00 82.06 184 ARG A O 1
ATOM 1510 N N . PRO A 1 185 ? 18.842 0.506 -2.062 1.00 74.44 185 PRO A N 1
ATOM 1511 C CA . PRO A 1 185 ? 19.111 0.374 -0.636 1.00 74.44 185 PRO A CA 1
ATOM 1512 C C . PRO A 1 185 ? 19.230 -1.101 -0.229 1.00 74.44 185 PRO A C 1
ATOM 1514 O O . PRO A 1 185 ? 18.652 -1.985 -0.863 1.00 74.44 185 PRO A O 1
ATOM 1517 N N . VAL A 1 186 ? 19.995 -1.377 0.830 1.00 71.44 186 VAL A N 1
ATOM 1518 C CA . VAL A 1 186 ? 20.152 -2.740 1.358 1.00 71.44 186 VAL A CA 1
ATOM 1519 C C . VAL A 1 186 ? 18.805 -3.209 1.913 1.00 71.44 186 VAL A C 1
ATOM 1521 O O . VAL A 1 186 ? 18.272 -2.598 2.834 1.00 71.44 186 VAL A O 1
ATOM 1524 N N . MET A 1 187 ? 18.260 -4.289 1.349 1.00 76.19 187 MET A N 1
ATOM 1525 C CA . MET A 1 187 ? 16.972 -4.875 1.736 1.00 76.19 187 MET A CA 1
ATOM 1526 C C . MET A 1 187 ? 17.131 -6.363 2.054 1.00 76.19 187 MET A C 1
ATOM 1528 O O . MET A 1 187 ? 18.008 -7.033 1.510 1.00 76.19 187 MET A O 1
ATOM 1532 N N . SER A 1 188 ? 16.250 -6.890 2.907 1.00 66.38 188 SER A N 1
ATOM 1533 C CA . SER A 1 188 ? 16.242 -8.301 3.322 1.00 66.38 188 SER A CA 1
ATOM 1534 C C . SER A 1 188 ? 15.765 -9.268 2.230 1.00 66.38 188 SER A C 1
ATOM 1536 O O . SER A 1 188 ? 15.979 -10.471 2.354 1.00 66.38 188 SER A O 1
ATOM 1538 N N . GLY A 1 189 ? 15.108 -8.766 1.179 1.00 71.50 189 GLY A N 1
ATOM 1539 C CA . GLY A 1 189 ? 14.494 -9.577 0.127 1.00 71.50 189 GLY A CA 1
ATOM 1540 C C . GLY A 1 189 ? 14.828 -9.115 -1.296 1.00 71.50 189 GLY A C 1
ATOM 1541 O O . GLY A 1 189 ? 15.369 -8.023 -1.497 1.00 71.50 189 GLY A O 1
ATOM 1542 N N . PRO A 1 190 ? 14.516 -9.946 -2.306 1.00 73.44 190 PRO A N 1
ATOM 1543 C CA . PRO A 1 190 ? 14.629 -9.567 -3.708 1.00 73.44 190 PRO A CA 1
ATOM 1544 C C . PRO A 1 190 ? 13.583 -8.500 -4.063 1.00 73.44 190 PRO A C 1
ATOM 1546 O O . PRO A 1 190 ? 12.390 -8.687 -3.840 1.00 73.44 190 PRO A O 1
ATOM 1549 N N . GLY A 1 191 ? 14.029 -7.379 -4.627 1.00 82.19 191 GLY A N 1
ATOM 1550 C CA . GLY A 1 191 ? 13.152 -6.274 -5.005 1.00 82.19 191 GLY A CA 1
ATOM 1551 C C . GLY A 1 191 ? 13.910 -4.976 -5.265 1.00 82.19 191 GLY A C 1
ATOM 1552 O O . GLY A 1 191 ? 15.141 -4.933 -5.191 1.00 82.19 191 GLY A O 1
ATOM 1553 N N . LEU A 1 192 ? 13.168 -3.923 -5.588 1.00 82.94 192 LEU A N 1
ATOM 1554 C CA . LEU A 1 192 ? 13.686 -2.557 -5.737 1.00 82.94 192 LEU A CA 1
ATOM 1555 C C . LEU A 1 192 ? 13.032 -1.588 -4.745 1.00 82.94 192 LEU A C 1
ATOM 1557 O O . LEU A 1 192 ? 13.616 -0.566 -4.394 1.00 82.94 192 LEU A O 1
ATOM 1561 N N . TYR A 1 193 ? 11.819 -1.915 -4.315 1.00 83.19 193 TYR A N 1
ATOM 1562 C CA . TYR A 1 193 ? 10.896 -1.044 -3.616 1.00 83.19 193 TYR A CA 1
ATOM 1563 C C . TYR A 1 193 ? 10.833 -1.425 -2.137 1.00 83.19 193 TYR A C 1
ATOM 1565 O O . TYR A 1 193 ? 10.406 -2.529 -1.803 1.00 83.19 193 TYR A O 1
ATOM 1573 N N . ASP A 1 194 ? 11.252 -0.520 -1.251 1.00 81.00 194 ASP A N 1
ATOM 1574 C CA . ASP A 1 194 ? 11.140 -0.719 0.196 1.00 81.00 194 ASP A CA 1
ATOM 1575 C C . ASP A 1 194 ? 9.945 0.067 0.759 1.00 81.00 194 ASP A C 1
ATOM 1577 O O . ASP A 1 194 ? 9.848 1.275 0.495 1.00 81.00 194 ASP A O 1
ATOM 1581 N N . PRO A 1 195 ? 9.066 -0.569 1.563 1.00 72.31 195 PRO A N 1
ATOM 1582 C CA . PRO A 1 195 ? 7.880 0.081 2.106 1.00 72.31 195 PRO A CA 1
ATOM 1583 C C . PRO A 1 195 ? 8.175 1.343 2.913 1.00 72.31 195 PRO A C 1
ATOM 1585 O O . PRO A 1 195 ? 7.373 2.269 2.882 1.00 72.31 195 PRO A O 1
ATOM 1588 N N . THR A 1 196 ? 9.312 1.428 3.613 1.00 71.81 196 THR A N 1
ATOM 1589 C CA . THR A 1 196 ? 9.620 2.610 4.434 1.00 71.81 196 THR A CA 1
ATOM 1590 C C . THR A 1 196 ? 10.018 3.806 3.574 1.00 71.81 196 THR A C 1
ATOM 1592 O O . THR A 1 196 ? 9.624 4.938 3.853 1.00 71.81 196 THR A O 1
ATOM 1595 N N . THR A 1 197 ? 10.730 3.561 2.472 1.00 75.25 197 THR A N 1
ATOM 1596 C CA . THR A 1 197 ? 11.148 4.621 1.541 1.00 75.25 197 THR A CA 1
ATOM 1597 C C . THR A 1 197 ? 10.017 5.122 0.643 1.00 75.25 197 THR A C 1
ATOM 1599 O O . THR A 1 197 ? 9.934 6.318 0.364 1.00 75.25 197 THR A O 1
ATOM 1602 N N . ILE A 1 198 ? 9.111 4.238 0.218 1.00 75.69 198 ILE A N 1
ATOM 1603 C CA . ILE A 1 198 ? 8.026 4.560 -0.729 1.00 75.69 198 ILE A CA 1
ATOM 1604 C C . ILE A 1 198 ? 6.936 5.430 -0.127 1.00 75.69 198 ILE A C 1
ATOM 1606 O O . ILE A 1 198 ? 6.178 6.073 -0.848 1.00 75.69 198 ILE A O 1
ATOM 1610 N N . MET A 1 199 ? 6.883 5.508 1.193 1.00 69.62 199 MET A N 1
ATOM 1611 C CA . MET A 1 199 ? 5.927 6.365 1.877 1.00 69.62 199 MET A CA 1
ATOM 1612 C C . MET A 1 199 ? 6.296 7.839 1.858 1.00 69.62 199 MET A C 1
ATOM 1614 O O . MET A 1 199 ? 5.457 8.682 2.172 1.00 69.62 199 MET A O 1
ATOM 1618 N N . ASN A 1 200 ? 7.517 8.172 1.444 1.00 74.31 200 ASN A N 1
ATOM 1619 C CA . ASN A 1 200 ? 7.846 9.545 1.121 1.00 74.31 200 ASN A CA 1
ATOM 1620 C C . ASN A 1 200 ? 7.222 9.924 -0.235 1.00 74.31 200 ASN A C 1
ATOM 1622 O O . ASN A 1 200 ? 7.537 9.319 -1.262 1.00 74.31 200 ASN A O 1
ATOM 1626 N N . ALA A 1 201 ? 6.372 10.954 -0.239 1.00 69.31 201 ALA A N 1
ATOM 1627 C CA . ALA A 1 201 ? 5.659 11.429 -1.424 1.00 69.31 201 ALA A CA 1
ATOM 1628 C C . ALA A 1 201 ? 6.599 11.777 -2.593 1.00 69.31 201 ALA A C 1
ATOM 1630 O O . ALA A 1 201 ? 6.282 11.472 -3.744 1.00 69.31 201 ALA A O 1
ATOM 1631 N N . ASP A 1 202 ? 7.776 12.340 -2.307 1.00 77.12 202 ASP A N 1
ATOM 1632 C CA . ASP A 1 202 ? 8.754 12.702 -3.339 1.00 77.12 202 ASP A CA 1
ATOM 1633 C C . ASP A 1 202 ? 9.345 11.463 -4.026 1.00 77.12 202 ASP A C 1
ATOM 1635 O O . ASP A 1 202 ? 9.500 11.419 -5.250 1.00 77.12 202 ASP A O 1
ATOM 1639 N N . ILE A 1 203 ? 9.635 10.422 -3.238 1.00 80.50 203 ILE A N 1
ATOM 1640 C CA . ILE A 1 203 ? 10.179 9.152 -3.729 1.00 80.50 203 ILE A CA 1
ATOM 1641 C C . ILE A 1 203 ? 9.111 8.409 -4.529 1.00 80.50 203 ILE A C 1
ATOM 1643 O O . ILE A 1 203 ? 9.397 7.924 -5.625 1.00 80.50 203 ILE A O 1
ATOM 1647 N N . LEU A 1 204 ? 7.872 8.373 -4.031 1.00 81.25 204 LEU A N 1
ATOM 1648 C CA . LEU A 1 204 ? 6.747 7.774 -4.743 1.00 81.25 204 LEU A CA 1
ATOM 1649 C C . LEU A 1 204 ? 6.527 8.446 -6.102 1.00 81.25 204 LEU A C 1
ATOM 1651 O O . LEU A 1 204 ? 6.425 7.756 -7.115 1.00 81.25 204 LEU A O 1
ATOM 1655 N N . ALA A 1 205 ? 6.518 9.780 -6.145 1.00 79.25 205 ALA A N 1
ATOM 1656 C CA . ALA A 1 205 ? 6.361 10.531 -7.385 1.00 79.25 205 ALA A CA 1
ATOM 1657 C C . ALA A 1 205 ? 7.512 10.263 -8.370 1.00 79.25 205 ALA A C 1
ATOM 1659 O O . ALA A 1 205 ? 7.278 10.126 -9.573 1.00 79.25 205 ALA A O 1
ATOM 1660 N N . TYR A 1 206 ? 8.751 10.150 -7.879 1.00 86.88 206 TYR A N 1
ATOM 1661 C CA . TYR A 1 206 ? 9.898 9.765 -8.702 1.00 86.88 206 TYR A CA 1
ATOM 1662 C C . TYR A 1 206 ? 9.741 8.348 -9.274 1.00 86.88 206 TYR A C 1
ATOM 1664 O O . TYR A 1 206 ? 9.873 8.161 -10.482 1.00 86.88 206 TYR A O 1
ATOM 1672 N N . CYS A 1 207 ? 9.406 7.362 -8.437 1.00 86.06 207 CYS A N 1
ATOM 1673 C CA . CYS A 1 207 ? 9.213 5.972 -8.854 1.00 86.06 207 CYS A CA 1
ATOM 1674 C C . CYS A 1 207 ? 8.041 5.810 -9.831 1.00 86.06 207 CYS A C 1
ATOM 1676 O O . CYS A 1 207 ? 8.141 5.038 -10.784 1.00 86.06 207 CYS A O 1
ATOM 1678 N N . GLN A 1 208 ? 6.954 6.561 -9.646 1.00 85.44 208 GLN A N 1
ATOM 1679 C CA . GLN A 1 208 ? 5.848 6.589 -10.601 1.00 85.44 208 GLN A CA 1
ATOM 1680 C C . GLN A 1 208 ? 6.296 7.152 -11.950 1.00 85.44 208 GLN A C 1
ATOM 1682 O O . GLN A 1 208 ? 6.032 6.537 -12.980 1.00 85.44 208 GLN A O 1
ATOM 1687 N N . LYS A 1 209 ? 7.012 8.284 -11.964 1.00 89.56 209 LYS A N 1
ATOM 1688 C CA . LYS A 1 209 ? 7.562 8.856 -13.204 1.00 89.56 209 LYS A CA 1
ATOM 1689 C C . LYS A 1 209 ? 8.527 7.895 -13.895 1.00 89.56 209 LYS A C 1
ATOM 1691 O O . LYS A 1 209 ? 8.443 7.738 -15.107 1.00 89.56 209 LYS A O 1
ATOM 1696 N N . GLU A 1 210 ? 9.394 7.221 -13.140 1.00 90.44 210 GLU A N 1
ATOM 1697 C CA . GLU A 1 210 ? 10.280 6.169 -13.655 1.00 90.44 210 GLU A CA 1
ATOM 1698 C C . GLU A 1 210 ? 9.470 5.063 -14.354 1.00 90.44 210 GLU A C 1
ATOM 1700 O O . GLU A 1 210 ? 9.767 4.718 -15.497 1.00 90.44 210 GLU A O 1
ATOM 1705 N N . GLY A 1 211 ? 8.414 4.559 -13.707 1.00 89.69 211 GLY A N 1
ATOM 1706 C CA . GLY A 1 211 ? 7.519 3.550 -14.280 1.00 89.69 211 GLY A CA 1
ATOM 1707 C C . GLY A 1 211 ? 6.824 4.018 -15.562 1.00 89.69 211 GLY A C 1
ATOM 1708 O O . GLY A 1 211 ? 6.816 3.293 -16.554 1.00 89.69 211 GLY A O 1
ATOM 1709 N N . TRP A 1 212 ? 6.310 5.251 -15.586 1.00 90.62 212 TRP A N 1
ATOM 1710 C CA . TRP A 1 212 ? 5.695 5.843 -16.779 1.00 90.62 212 TRP A CA 1
ATOM 1711 C C . TRP A 1 212 ? 6.685 6.010 -17.935 1.00 90.62 212 TRP A C 1
ATOM 1713 O O . TRP A 1 212 ? 6.347 5.710 -19.080 1.00 90.62 212 TRP A O 1
ATOM 1723 N N . CYS A 1 213 ? 7.918 6.435 -17.649 1.00 94.00 213 CYS A N 1
ATOM 1724 C CA . CYS A 1 213 ? 8.971 6.542 -18.656 1.00 94.00 213 CYS A CA 1
ATOM 1725 C C . CYS A 1 213 ? 9.343 5.173 -19.243 1.00 94.00 213 CYS A C 1
ATOM 1727 O O . CYS A 1 213 ? 9.449 5.046 -20.463 1.00 94.00 213 CYS A O 1
ATOM 1729 N N . LYS A 1 214 ? 9.499 4.139 -18.402 1.00 93.00 214 LYS A N 1
ATOM 1730 C CA . LYS A 1 214 ? 9.763 2.764 -18.863 1.00 93.00 214 LYS A CA 1
ATOM 1731 C C . LYS A 1 214 ? 8.619 2.233 -19.719 1.00 93.00 214 LYS A C 1
ATOM 1733 O O . LYS A 1 214 ? 8.858 1.718 -20.807 1.00 93.00 214 LYS A O 1
ATOM 1738 N N . LEU A 1 215 ? 7.378 2.422 -19.271 1.00 92.81 215 LEU A N 1
ATOM 1739 C CA . LEU A 1 215 ? 6.190 2.011 -20.015 1.00 92.81 215 LEU A CA 1
ATOM 1740 C C . LEU A 1 215 ? 6.140 2.668 -21.400 1.00 92.81 215 LEU A C 1
ATOM 1742 O O . LEU A 1 215 ? 5.922 1.980 -22.395 1.00 92.81 215 LEU A O 1
ATOM 1746 N N . ALA A 1 216 ? 6.392 3.978 -21.478 1.00 94.69 216 ALA A N 1
ATOM 1747 C CA . ALA A 1 216 ? 6.449 4.696 -22.747 1.00 94.69 216 ALA A CA 1
ATOM 1748 C C . ALA A 1 216 ? 7.558 4.150 -23.662 1.00 94.69 216 ALA A C 1
ATOM 1750 O O . ALA A 1 216 ? 7.318 3.923 -24.848 1.00 94.69 216 ALA A O 1
ATOM 1751 N N . PHE A 1 217 ? 8.750 3.880 -23.118 1.00 95.31 217 PHE A N 1
ATOM 1752 C CA . PHE A 1 217 ? 9.850 3.288 -23.878 1.00 95.31 217 PHE A CA 1
ATOM 1753 C C . PHE A 1 217 ? 9.495 1.901 -24.430 1.00 95.31 217 PHE A C 1
ATOM 1755 O O . PHE A 1 217 ? 9.718 1.643 -25.614 1.00 95.31 217 PHE A O 1
ATOM 1762 N N . TYR A 1 218 ? 8.922 1.014 -23.611 1.00 93.88 218 TYR A N 1
ATOM 1763 C CA . TYR A 1 218 ? 8.523 -0.322 -24.057 1.00 93.88 218 TYR A CA 1
ATOM 1764 C C . TYR A 1 218 ? 7.414 -0.272 -25.100 1.00 93.88 218 TYR A C 1
ATOM 1766 O O . TYR A 1 218 ? 7.448 -1.038 -26.057 1.00 93.88 218 TYR A O 1
ATOM 1774 N N . LEU A 1 219 ? 6.464 0.653 -24.957 1.00 95.25 219 LEU A N 1
ATOM 1775 C CA . LEU A 1 219 ? 5.394 0.836 -25.929 1.00 95.25 219 LEU A CA 1
ATOM 1776 C C . LEU A 1 219 ? 5.939 1.298 -27.289 1.00 95.25 219 LEU A C 1
ATOM 1778 O O . LEU A 1 219 ? 5.571 0.744 -28.322 1.00 95.25 219 LEU A O 1
ATOM 1782 N N . LEU A 1 220 ? 6.850 2.274 -27.303 1.00 95.06 220 LEU A N 1
ATOM 1783 C CA . LEU A 1 220 ? 7.503 2.727 -28.536 1.00 95.06 220 LEU A CA 1
ATOM 1784 C C . LEU A 1 220 ? 8.371 1.623 -29.153 1.00 95.06 220 LEU A C 1
ATOM 1786 O O . LEU A 1 220 ? 8.315 1.392 -30.361 1.00 95.06 220 LEU A O 1
ATOM 1790 N N . SER A 1 221 ? 9.123 0.905 -28.317 1.00 92.88 221 SER A N 1
ATOM 1791 C CA . SER A 1 221 ? 9.948 -0.229 -28.739 1.00 92.88 221 SER A CA 1
ATOM 1792 C C . SER A 1 221 ? 9.105 -1.354 -29.333 1.00 92.88 221 SER A C 1
ATOM 1794 O O . SER A 1 221 ? 9.493 -1.928 -30.343 1.00 92.88 221 SER A O 1
ATOM 1796 N N . PHE A 1 222 ? 7.923 -1.627 -28.776 1.00 94.38 222 PHE A N 1
ATOM 1797 C CA . PHE A 1 222 ? 6.990 -2.621 -29.303 1.00 94.38 222 PHE A CA 1
ATOM 1798 C C . PHE A 1 222 ? 6.572 -2.304 -30.744 1.00 94.38 222 PHE A C 1
ATOM 1800 O O . PHE A 1 222 ? 6.681 -3.166 -31.616 1.00 94.38 222 PHE A O 1
ATOM 1807 N N . PHE A 1 223 ? 6.155 -1.063 -31.023 1.00 95.88 223 PHE A N 1
ATOM 1808 C CA . PHE A 1 223 ? 5.807 -0.655 -32.388 1.00 95.88 223 PHE A CA 1
ATOM 1809 C C . PHE A 1 223 ? 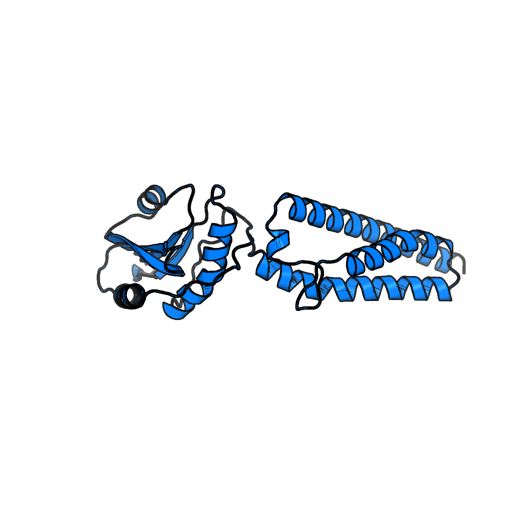7.012 -0.697 -33.330 1.00 95.88 223 PHE A C 1
ATOM 1811 O O . PHE A 1 223 ? 6.877 -1.114 -34.479 1.00 95.88 223 PHE A O 1
ATOM 1818 N N . TYR A 1 224 ? 8.193 -0.315 -32.842 1.00 94.44 224 TYR A N 1
ATOM 1819 C CA . TYR A 1 224 ? 9.428 -0.392 -33.614 1.00 94.44 224 TYR A CA 1
ATOM 1820 C C . TYR A 1 224 ? 9.807 -1.840 -33.968 1.00 94.44 224 TYR A C 1
ATOM 1822 O O . TYR A 1 224 ? 10.111 -2.121 -35.125 1.00 94.44 224 TYR A O 1
ATOM 1830 N N . TYR A 1 225 ? 9.727 -2.780 -33.022 1.00 93.06 225 TYR A N 1
ATOM 1831 C CA . TYR A 1 225 ? 10.018 -4.196 -33.282 1.00 93.06 225 TYR A CA 1
ATOM 1832 C C . TYR A 1 225 ? 8.996 -4.820 -34.223 1.00 93.06 225 TYR A C 1
ATOM 1834 O O . TYR A 1 225 ? 9.368 -5.585 -35.108 1.00 93.06 225 TYR A O 1
ATOM 1842 N N . LEU A 1 226 ? 7.718 -4.466 -34.071 1.00 93.75 226 LEU A N 1
ATOM 1843 C CA . LEU A 1 226 ? 6.663 -4.918 -34.972 1.00 93.75 226 LEU A CA 1
ATOM 1844 C C . LEU A 1 226 ? 6.906 -4.416 -36.401 1.00 93.75 226 LEU A C 1
ATOM 1846 O O . LEU A 1 226 ? 6.802 -5.193 -37.347 1.00 93.75 226 LEU A O 1
ATOM 1850 N N . TYR A 1 227 ? 7.295 -3.148 -36.559 1.00 93.56 227 TYR A N 1
ATOM 1851 C CA . TYR A 1 227 ? 7.700 -2.602 -37.853 1.00 93.56 227 TYR A CA 1
ATOM 1852 C C . TYR A 1 227 ? 8.922 -3.333 -38.427 1.00 93.56 227 TYR A C 1
ATOM 1854 O O . TYR A 1 227 ? 8.885 -3.751 -39.582 1.00 93.56 227 TYR A O 1
ATOM 1862 N N . GLY A 1 228 ? 9.976 -3.532 -37.627 1.00 89.94 228 GLY A N 1
ATOM 1863 C CA . GLY A 1 228 ? 11.190 -4.235 -38.051 1.00 89.94 228 GLY A CA 1
ATOM 1864 C C . GLY A 1 228 ? 10.907 -5.667 -38.506 1.00 89.94 228 GLY A C 1
ATOM 1865 O O . GLY A 1 228 ? 11.361 -6.077 -39.570 1.00 89.94 228 GLY A O 1
ATOM 1866 N N . MET A 1 229 ? 10.075 -6.396 -37.758 1.00 91.94 229 MET A N 1
ATOM 1867 C CA . MET A 1 229 ? 9.635 -7.744 -38.115 1.00 91.94 229 MET A CA 1
ATOM 1868 C C . MET A 1 229 ? 8.895 -7.765 -39.459 1.00 91.94 229 MET A C 1
ATOM 1870 O O . MET A 1 229 ? 9.212 -8.592 -40.309 1.00 91.94 229 MET A O 1
ATOM 1874 N N . ILE A 1 230 ? 7.928 -6.862 -39.670 1.00 94.25 230 ILE A N 1
ATOM 1875 C CA . ILE A 1 230 ? 7.168 -6.786 -40.929 1.00 94.25 230 ILE A CA 1
ATOM 1876 C C . ILE A 1 230 ? 8.086 -6.410 -42.092 1.00 94.25 230 ILE A C 1
ATOM 1878 O O . ILE A 1 230 ? 8.001 -7.017 -43.156 1.00 94.25 230 ILE A O 1
ATOM 1882 N N . TYR A 1 231 ? 8.965 -5.426 -41.898 1.00 92.38 231 TYR A N 1
ATOM 1883 C CA . TYR A 1 231 ? 9.895 -4.982 -42.929 1.00 92.38 231 TYR A CA 1
ATOM 1884 C C . TYR A 1 231 ? 10.797 -6.128 -43.390 1.00 92.38 231 TYR A C 1
ATOM 1886 O O . TYR A 1 231 ? 10.884 -6.378 -44.591 1.00 92.38 231 TYR A O 1
ATOM 1894 N N . VAL A 1 232 ? 11.409 -6.859 -42.452 1.00 90.62 232 VAL A N 1
ATOM 1895 C CA . VAL A 1 232 ? 12.242 -8.027 -42.769 1.00 90.62 232 VAL A CA 1
ATOM 1896 C C . VAL A 1 232 ? 11.413 -9.102 -43.461 1.00 90.62 232 VAL A C 1
ATOM 1898 O O . VAL A 1 232 ? 11.825 -9.556 -44.512 1.00 90.62 232 VAL A O 1
ATOM 1901 N N . LEU A 1 233 ? 10.224 -9.442 -42.952 1.00 92.31 233 LEU A N 1
ATOM 1902 C CA . LEU A 1 233 ? 9.370 -10.489 -43.529 1.00 92.31 233 LEU A CA 1
ATOM 1903 C C . LEU A 1 233 ? 8.917 -10.196 -44.970 1.00 92.31 233 LEU A C 1
ATOM 1905 O O . LEU A 1 233 ? 8.694 -11.118 -45.745 1.00 92.31 233 LEU A O 1
ATOM 1909 N N . VAL A 1 234 ? 8.723 -8.922 -45.318 1.00 94.81 234 VAL A N 1
ATOM 1910 C CA . VAL A 1 234 ? 8.299 -8.511 -46.667 1.00 94.81 234 VAL A CA 1
ATOM 1911 C C . VAL A 1 234 ? 9.491 -8.345 -47.615 1.00 94.81 234 VAL A C 1
ATOM 1913 O O . VAL A 1 234 ? 9.329 -8.489 -48.824 1.00 94.81 234 VAL A O 1
ATOM 1916 N N . SER A 1 235 ? 10.670 -8.005 -47.087 1.00 85.62 235 SER A N 1
ATOM 1917 C CA . SER A 1 235 ? 11.895 -7.802 -47.876 1.00 85.62 235 SER A CA 1
ATOM 1918 C C . SER A 1 235 ? 12.790 -9.042 -47.985 1.00 85.62 235 SER A C 1
ATOM 1920 O O . SER A 1 235 ? 13.713 -9.033 -48.799 1.00 85.62 235 SER A O 1
ATOM 1922 N N . SER A 1 236 ? 12.514 -10.087 -47.198 1.00 66.00 236 SER A N 1
ATOM 1923 C CA . SER A 1 236 ? 13.084 -11.438 -47.297 1.00 66.00 236 SER A CA 1
ATOM 1924 C C . SER A 1 236 ? 12.403 -12.265 -48.378 1.00 66.00 236 SER A C 1
ATOM 1926 O O . SER A 1 236 ? 13.130 -12.941 -49.137 1.00 66.00 236 SER A O 1
#

Radius of gyration: 25.59 Å; Cα contacts (8 Å, |Δi|>4): 247; chains: 1; bounding box: 62×28×76 Å

Secondary structure (DSSP, 8-state):
-----PPPEEPHHHHHHHHHHHT----S-EEEEEEEETTTTEEEEEEEEES--HHHHHHHS-TTS-EEEEEE--EEPTTS-EE--EEEEEE--TTS-HHHHHHHHHHHHHHHHHTT-S------SSS-----HHHHHHHHHHHHHHHHHHHHHHHHHHHHTT-HHHHHHHHHHHHHHHHHHHTSPP-SSS-S--HHHHTSHHHHHHHHHHHHHHHHHHHHHHHHHHHHHHHHHHH-

Nearest PDB structures (foldseek):
  1vkk-assembly1_A  TM=9.634E-01  e=2.358E-19  Mus musculus
  1v6f-assembly1_A  TM=9.144E-01  e=1.748E-19  Mus musculus
  3l50-assembly2_B  TM=9.513E-01  e=1.388E-17  Homo sapiens
  1wfs-assembly1_A  TM=9.196E-01  e=3.103E-18  Mus musculus
  5ynr-assembly1_A  TM=8.005E-01  e=3.823E-12  Caenorhabditis elegans

Mean predicted aligned error: 12.73 Å

Solvent-accessible surface area (backbone atoms only — not comparable to full-atom values): 13580 Å² total; per-residue (Å²): 133,86,79,74,87,59,65,39,50,70,36,68,72,43,48,54,48,47,52,50,61,73,68,55,82,72,86,61,24,28,39,40,35,30,36,73,42,79,91,76,43,25,37,38,76,70,50,78,44,78,62,54,51,76,68,59,53,56,72,74,49,60,72,49,43,63,37,41,33,43,36,33,42,73,42,74,45,96,88,72,47,76,46,68,59,58,29,39,36,59,47,69,40,92,66,35,58,67,71,58,53,48,36,50,62,59,22,46,63,55,51,43,61,75,58,63,59,84,50,70,56,51,72,63,50,94,88,52,91,73,69,55,55,58,61,50,29,66,63,47,21,72,49,53,57,56,50,53,51,53,53,52,50,51,46,51,50,29,57,76,69,67,38,61,67,66,34,60,69,45,46,64,56,53,52,46,53,52,52,53,63,71,71,41,78,96,65,101,62,85,59,80,62,50,50,80,60,50,69,38,66,69,50,36,54,50,53,51,51,52,51,52,52,51,51,52,50,52,54,54,48,50,56,50,51,54,49,50,52,50,52,49,68,73,75,105

InterPro domains:
  IPR002108 Actin-depolymerising factor homology domain [PS51263] (4-138)
  IPR002108 Actin-depolymerising factor homology domain [SM00102] (12-138)
  IPR003377 Cornichon [PF03311] (117-227)
  IPR003377 Cornichon [SM01398] (85-227)
  IPR011171 Glia maturation factor [PTHR11249] (1-128)
  IPR011171 Glia maturation factor [cd11283] (9-121)
  IPR029006 ADF-H/Gelsolin-like domain superfamily [G3DSA:3.40.20.10] (1-132)
  IPR033466 Cornichon, conserved site [PS01340] (121-135)

Organism: Podarcis muralis (NCBI:txid64176)

Sequence (236 aa):
MSESLVVCDVAEDLVEKLRKFRFRKETNNAAIIMKIDKDKQLVVLDEEHEGISPDELKDELPERQPRFIVYSYKYQHDDGRVSYPLCFIFSSPVGCKPEQQMMYAGSKNKLVQTAELTKIIAFDELKTDYKNPIDQCNTLNPLVLPEYLIHAFFCVMFLCATEWLTLGLNMPLLAYHIWRYMSRPVMSGPGLYDPTTIMNADILAYCQKEGWCKLAFYLLSFFYYLYGMIYVLVSS